Protein AF-A0A916TIX5-F1 (afdb_monomer_lite)

Foldseek 3Di:
DDDQDFWKKKWQQDDDDDVPPDATDTDTDGPPDLCVVVCVCVVVDPSQAMEIETAPDPDPVCPPVPRVVCVVPPQFSLRYFYHYAQAHPQLLVVQCVLLSVCSNQVQVSSLSSNLFRQQKKKWKFAQAQLPAPWPHADPCRNVVRVDRDPQTWIATRPPHTDIGSADALDAPDPPFAKEKEKLDDDDPVNVVRVCVSPVHDYYYYPNDPDQPCSHRVDSPMMIMMITGRSVPRDDDAFQAADPPPRRGHNQARRRRRHGDPNPPPPPDPPPPPDDDPDPDPDDDDDDDDDDDDDDDDDDDDDDDDDDDDDDDDDDDDDDDPPDDDDDDDDDDDD

Sequence (334 aa):
MNQLSAPMLGVIARGGAGPTGDAPAVTVTDPGSPTWANDLFRSRGAAGDAIVFVPDLERDPRIGQGTQLDELLPEQSPQVAVVPLPTHVTGVLAAIRDCAPRLQHRAEFIAAVRAHVASSYAGAWLKRVGKLESPSPSFGQHLGSWWPFHGGYFVTLQPTAEVRRRPEAAVPNAAAVRVLRTSSAPDRRVGERLCSAYAVQHQEVLGAPHRLAARWGLDRAVEYVVSPEPAALQLSPPDGRCPTCGDPVWAQCAFCHLTPPRLTHWMSVQVPGVAPVIPTAPVPPASPPPAQGQPPADPQPVKRAFQLPRARPAAPPADNPWLATGDRSPGDAR

Radius of gyration: 28.18 Å; chains: 1; bounding box: 91×61×98 Å

Structure (mmCIF, N/CA/C/O backbone):
data_AF-A0A916TIX5-F1
#
_entry.id   AF-A0A916TIX5-F1
#
loop_
_atom_site.group_PDB
_atom_site.id
_atom_site.type_symbol
_atom_site.label_atom_id
_atom_site.label_alt_id
_atom_site.label_comp_id
_atom_site.label_asym_id
_atom_site.label_entity_id
_atom_site.label_seq_id
_atom_site.pdbx_PDB_ins_code
_atom_site.Cartn_x
_atom_site.Cartn_y
_atom_site.Cartn_z
_atom_site.occupancy
_atom_site.B_iso_or_equiv
_atom_site.auth_seq_id
_atom_site.auth_comp_id
_atom_site.auth_asym_id
_atom_site.auth_atom_id
_atom_site.pdbx_PDB_model_num
ATOM 1 N N . MET A 1 1 ? -1.684 -25.421 -10.197 1.00 40.12 1 MET A N 1
ATOM 2 C CA . MET A 1 1 ? -1.755 -24.002 -9.786 1.00 40.12 1 MET A CA 1
ATOM 3 C C . MET A 1 1 ? -1.422 -23.951 -8.308 1.00 40.12 1 MET A C 1
ATOM 5 O O . MET A 1 1 ? -2.152 -24.556 -7.535 1.00 40.12 1 MET A O 1
ATOM 9 N N . ASN A 1 2 ? -0.307 -23.329 -7.924 1.00 43.25 2 ASN A N 1
ATOM 10 C CA . ASN A 1 2 ? -0.011 -23.102 -6.508 1.00 43.25 2 ASN A CA 1
ATOM 11 C C . ASN A 1 2 ? -0.874 -21.924 -6.051 1.00 43.25 2 ASN A C 1
ATOM 13 O O . ASN A 1 2 ? -0.821 -20.871 -6.680 1.00 43.25 2 ASN A O 1
ATOM 17 N N . GLN A 1 3 ? -1.706 -22.115 -5.026 1.00 51.06 3 GLN A N 1
ATOM 18 C CA . GLN A 1 3 ? -2.461 -21.016 -4.425 1.00 51.06 3 GLN A CA 1
ATOM 19 C C . GLN A 1 3 ? -1.463 -20.073 -3.750 1.00 51.06 3 GLN A C 1
ATOM 21 O O . GLN A 1 3 ? -0.689 -20.497 -2.892 1.00 51.06 3 GLN A O 1
ATOM 26 N N . LEU A 1 4 ? -1.428 -18.822 -4.196 1.00 49.16 4 LEU A N 1
ATOM 27 C CA . LEU A 1 4 ? -0.573 -17.784 -3.638 1.00 49.16 4 LEU A CA 1
ATOM 28 C C . LEU A 1 4 ? -1.389 -17.050 -2.574 1.00 49.16 4 LEU A C 1
ATOM 30 O O . LEU A 1 4 ? -2.305 -16.305 -2.901 1.00 49.16 4 LEU A O 1
ATOM 34 N N . SER A 1 5 ? -1.097 -17.300 -1.300 1.00 54.88 5 SER A N 1
ATOM 35 C CA . SER A 1 5 ? -1.742 -16.588 -0.194 1.00 54.88 5 SER A CA 1
ATOM 36 C C . SER A 1 5 ? -1.124 -15.194 -0.046 1.00 54.88 5 SER A C 1
ATOM 38 O O . SER A 1 5 ? 0.100 -15.053 -0.026 1.00 54.88 5 SER A O 1
ATOM 40 N N . ALA A 1 6 ? -1.956 -14.154 0.047 1.00 56.34 6 ALA A N 1
ATOM 41 C CA . ALA A 1 6 ? -1.486 -12.786 0.250 1.00 56.34 6 ALA A CA 1
ATOM 42 C C . ALA A 1 6 ? -0.858 -12.638 1.650 1.00 56.34 6 ALA A C 1
ATOM 44 O O . ALA A 1 6 ? -1.493 -13.047 2.618 1.00 56.34 6 ALA A O 1
ATOM 45 N N . PRO A 1 7 ? 0.343 -12.049 1.798 1.00 59.34 7 PRO A N 1
ATOM 46 C CA . PRO A 1 7 ? 0.967 -11.834 3.106 1.00 59.34 7 PRO A CA 1
ATOM 47 C C . PRO A 1 7 ? 0.068 -10.996 4.021 1.00 59.34 7 PRO A C 1
ATOM 49 O O . PRO A 1 7 ? -0.436 -9.964 3.588 1.00 59.34 7 PRO A O 1
ATOM 52 N N . MET A 1 8 ? -0.111 -11.405 5.281 1.00 62.25 8 MET A N 1
ATOM 53 C CA . MET A 1 8 ? -0.976 -10.713 6.239 1.00 62.25 8 MET A CA 1
ATOM 54 C C . MET A 1 8 ? -0.156 -10.073 7.363 1.00 62.25 8 MET A C 1
ATOM 56 O O . MET A 1 8 ? 0.896 -10.569 7.771 1.00 62.25 8 MET A O 1
ATOM 60 N N . LEU A 1 9 ? -0.626 -8.937 7.873 1.00 65.56 9 LEU A N 1
ATOM 61 C CA . LEU A 1 9 ? 0.061 -8.215 8.933 1.00 65.56 9 LEU A CA 1
ATOM 62 C C . LEU A 1 9 ? -0.868 -8.006 10.127 1.00 65.56 9 LEU A C 1
ATOM 64 O O . LEU A 1 9 ? -1.859 -7.286 10.041 1.00 65.56 9 LEU A O 1
ATOM 68 N N . GLY A 1 10 ? -0.534 -8.629 11.255 1.00 69.06 10 GLY A N 1
ATOM 69 C CA . GLY A 1 10 ? -1.290 -8.510 12.496 1.00 69.06 10 GLY A CA 1
ATOM 70 C C . GLY A 1 10 ? -0.682 -7.467 13.431 1.00 69.06 10 GLY A C 1
ATOM 71 O O . GLY A 1 10 ? 0.504 -7.510 13.760 1.00 69.06 10 GLY A O 1
ATOM 72 N N . VAL A 1 11 ? -1.505 -6.548 13.920 1.00 68.19 11 VAL A N 1
ATOM 73 C CA . VAL A 1 11 ? -1.167 -5.637 15.017 1.00 68.19 11 VAL A CA 1
ATOM 74 C C . VAL A 1 11 ? -2.021 -6.011 16.218 1.00 68.19 11 VAL A C 1
ATOM 76 O O . VAL A 1 11 ? -3.245 -6.015 16.140 1.00 68.19 11 VAL A O 1
ATOM 79 N N . ILE A 1 12 ? -1.385 -6.316 17.347 1.00 67.94 12 ILE A N 1
ATOM 80 C CA . ILE A 1 12 ? -2.108 -6.596 18.591 1.00 67.94 12 ILE A CA 1
ATOM 81 C C . ILE A 1 12 ? -2.037 -5.353 19.466 1.00 67.94 12 ILE A C 1
ATOM 83 O O . ILE A 1 12 ? -0.964 -4.967 19.933 1.00 67.94 12 ILE A O 1
ATOM 87 N N . ALA A 1 13 ? -3.187 -4.715 19.664 1.00 63.75 13 ALA A N 1
ATOM 88 C CA . ALA A 1 13 ? -3.299 -3.498 20.450 1.00 63.75 13 ALA A CA 1
ATOM 89 C C . ALA A 1 13 ? -3.744 -3.867 21.867 1.00 63.75 13 ALA A C 1
ATOM 91 O O . ALA A 1 13 ? -4.927 -4.081 22.114 1.00 63.75 13 ALA A O 1
ATOM 92 N N . ARG A 1 14 ? -2.812 -3.924 22.826 1.00 60.84 14 ARG A N 1
ATOM 93 C CA . ARG A 1 14 ? -3.184 -4.077 24.240 1.00 60.84 14 ARG A CA 1
ATOM 94 C C . ARG A 1 14 ? -3.932 -2.822 24.698 1.00 60.84 14 ARG A C 1
ATOM 96 O O . ARG A 1 14 ? -3.335 -1.765 24.875 1.00 60.84 14 ARG A O 1
ATOM 103 N N . GLY A 1 15 ? -5.246 -2.940 24.872 1.00 50.78 15 GLY A N 1
ATOM 104 C CA . GLY A 1 15 ? -6.027 -1.982 25.645 1.00 50.78 15 GLY A CA 1
ATOM 105 C C . GLY A 1 15 ? -5.795 -2.251 27.125 1.00 50.78 15 GLY A C 1
ATOM 106 O O . GLY A 1 15 ? -6.282 -3.242 27.652 1.00 50.78 15 GLY A O 1
ATOM 107 N N . GLY A 1 16 ? -5.015 -1.402 27.784 1.00 44.00 16 GLY A N 1
ATOM 108 C CA . GLY A 1 16 ? -4.799 -1.469 29.226 1.00 44.00 16 GLY A CA 1
ATOM 109 C C . GLY A 1 16 ? -3.333 -1.293 29.570 1.00 44.00 16 GLY A C 1
ATOM 110 O O . GLY A 1 16 ? -2.485 -2.042 29.089 1.00 44.00 16 GLY A O 1
ATOM 111 N N . ALA A 1 17 ? -3.049 -0.289 30.399 1.00 40.12 17 ALA A N 1
ATOM 112 C CA . ALA A 1 17 ? -1.740 -0.042 30.980 1.00 40.12 17 ALA A CA 1
ATOM 113 C C . ALA A 1 17 ? -1.252 -1.303 31.712 1.00 40.12 17 ALA A C 1
ATOM 115 O O . ALA A 1 17 ? -1.577 -1.541 32.872 1.00 40.12 17 ALA A O 1
ATOM 116 N N . GLY A 1 18 ? -0.492 -2.142 31.011 1.00 41.72 18 GLY A N 1
ATOM 117 C CA . GLY A 1 18 ? 0.352 -3.132 31.654 1.00 41.72 18 GLY A CA 1
ATOM 118 C C . GLY A 1 18 ? 1.450 -2.398 32.430 1.00 41.72 18 GLY A C 1
ATOM 119 O O . GLY A 1 18 ? 1.910 -1.348 31.974 1.00 41.72 18 GLY A O 1
ATOM 120 N N . PRO A 1 19 ? 1.899 -2.929 33.576 1.00 41.47 19 PRO A N 1
ATOM 121 C CA . PRO A 1 19 ? 2.837 -2.247 34.470 1.00 41.47 19 PRO A CA 1
ATOM 122 C C . PRO A 1 19 ? 4.210 -1.943 33.843 1.00 41.47 19 PRO A C 1
ATOM 124 O O . PRO A 1 19 ? 4.990 -1.213 34.443 1.00 41.47 19 PRO A O 1
ATOM 127 N N . THR A 1 20 ? 4.516 -2.477 32.654 1.00 50.78 20 THR A N 1
ATOM 128 C CA . THR A 1 20 ? 5.821 -2.327 31.992 1.00 50.78 20 THR A CA 1
ATOM 129 C C . THR A 1 20 ? 5.860 -1.317 30.842 1.00 50.78 20 THR A C 1
ATOM 131 O O . THR A 1 20 ? 6.950 -0.989 30.392 1.00 50.78 20 THR A O 1
ATOM 134 N N . GLY A 1 21 ? 4.726 -0.773 30.378 1.00 52.59 21 GLY A N 1
ATOM 135 C CA . GLY A 1 21 ? 4.727 0.268 29.333 1.00 52.59 21 GLY A CA 1
ATOM 136 C C . GLY A 1 21 ? 5.311 -0.159 27.975 1.00 52.59 21 GLY A C 1
ATOM 137 O O . GLY A 1 21 ? 5.693 0.703 27.185 1.00 52.59 21 GLY A O 1
ATOM 138 N N . ASP A 1 22 ? 5.398 -1.463 27.697 1.00 55.19 22 ASP A N 1
ATOM 139 C CA . ASP A 1 22 ? 6.004 -1.963 26.463 1.00 55.19 22 ASP A CA 1
ATOM 140 C C . ASP A 1 22 ? 5.197 -1.575 25.217 1.00 55.19 22 ASP A C 1
ATOM 142 O O . ASP A 1 22 ? 3.962 -1.619 25.195 1.00 55.19 22 ASP A O 1
ATOM 146 N N . ALA A 1 23 ? 5.929 -1.214 24.161 1.00 56.09 23 ALA A N 1
ATOM 147 C CA . ALA A 1 23 ? 5.376 -0.870 22.861 1.00 56.09 23 ALA A CA 1
ATOM 148 C C . ALA A 1 23 ? 4.509 -2.015 22.294 1.00 56.09 23 ALA A C 1
ATOM 150 O O . ALA A 1 23 ? 4.776 -3.196 22.537 1.00 56.09 23 ALA A O 1
ATOM 151 N N . PRO A 1 24 ? 3.479 -1.691 21.500 1.00 62.28 24 PRO A N 1
ATOM 152 C CA . PRO A 1 24 ? 2.643 -2.694 20.852 1.00 62.28 24 PRO A CA 1
ATOM 153 C C . PRO A 1 24 ? 3.457 -3.659 19.987 1.00 62.28 24 PRO A C 1
ATOM 155 O O . PRO A 1 24 ? 4.304 -3.253 19.190 1.00 62.28 24 PRO A O 1
ATOM 158 N N . ALA A 1 25 ? 3.156 -4.952 20.101 1.00 66.56 25 ALA A N 1
ATOM 159 C CA . ALA A 1 25 ? 3.812 -5.982 19.308 1.00 66.56 25 ALA A CA 1
ATOM 160 C C . ALA A 1 25 ? 3.181 -6.059 17.906 1.00 66.56 25 ALA A C 1
ATOM 162 O O . ALA A 1 25 ? 2.125 -6.670 17.717 1.00 66.56 25 ALA A O 1
ATOM 163 N N . VAL A 1 26 ? 3.845 -5.472 16.907 1.00 68.19 26 VAL A N 1
ATOM 164 C CA . VAL A 1 26 ? 3.529 -5.710 15.489 1.00 68.19 26 VAL A CA 1
ATOM 165 C C . VAL A 1 26 ? 4.074 -7.080 15.102 1.00 68.19 26 VAL A C 1
ATOM 167 O O . VAL A 1 26 ? 5.243 -7.380 15.336 1.00 68.19 26 VAL A O 1
ATOM 170 N N . THR A 1 27 ? 3.227 -7.936 14.539 1.00 70.88 27 THR A N 1
ATOM 171 C CA . THR A 1 27 ? 3.607 -9.289 14.123 1.00 70.88 27 THR A CA 1
ATOM 172 C C . THR A 1 27 ? 3.322 -9.454 12.635 1.00 70.88 27 THR A C 1
ATOM 174 O O . THR A 1 27 ? 2.183 -9.338 12.190 1.00 70.88 27 THR A O 1
ATOM 177 N N . VAL A 1 28 ? 4.369 -9.720 11.855 1.00 66.44 28 VAL A N 1
ATOM 178 C CA . VAL A 1 28 ? 4.235 -10.063 10.433 1.00 66.44 28 VAL A CA 1
ATOM 179 C C . VAL A 1 28 ? 4.060 -11.564 10.320 1.00 66.44 28 VAL A C 1
ATOM 181 O O . VAL A 1 28 ? 4.848 -12.314 10.898 1.00 66.44 28 VAL A O 1
ATOM 184 N N . THR A 1 29 ? 3.046 -12.014 9.589 1.00 66.50 29 THR A N 1
ATOM 185 C CA . THR A 1 29 ? 2.829 -13.443 9.373 1.00 66.50 29 THR A CA 1
ATOM 186 C C . THR A 1 29 ? 2.589 -13.700 7.896 1.00 66.50 29 THR A C 1
ATOM 188 O O . THR A 1 29 ? 1.636 -13.207 7.306 1.00 66.50 29 THR A O 1
ATOM 191 N N . ASP A 1 30 ? 3.482 -14.471 7.283 1.00 63.12 30 ASP A N 1
ATOM 192 C CA . ASP A 1 30 ? 3.266 -14.988 5.936 1.00 63.12 30 ASP A CA 1
ATOM 193 C C . ASP A 1 30 ? 2.273 -16.165 6.040 1.00 63.12 30 ASP A C 1
ATOM 195 O O . ASP A 1 30 ? 2.610 -17.180 6.657 1.00 63.12 30 ASP A O 1
ATOM 199 N N . PRO A 1 31 ? 1.043 -16.056 5.506 1.00 55.31 31 PRO A N 1
ATOM 200 C CA . PRO A 1 31 ? -0.009 -17.046 5.692 1.00 55.31 31 PRO A CA 1
ATOM 201 C C . PRO A 1 31 ? 0.148 -18.264 4.780 1.00 55.31 31 PRO A C 1
ATOM 203 O O . PRO A 1 31 ? -0.820 -18.979 4.537 1.00 55.31 31 PRO A O 1
ATOM 206 N N . GLY A 1 32 ? 1.363 -18.555 4.303 1.00 53.66 32 GLY A N 1
ATOM 207 C CA . GLY A 1 32 ? 1.677 -19.765 3.539 1.00 53.66 32 GLY A CA 1
ATOM 208 C C . GLY A 1 32 ? 1.336 -21.090 4.246 1.00 53.66 32 GLY A C 1
ATOM 209 O O . GLY A 1 32 ? 1.470 -22.146 3.633 1.00 53.66 32 GLY A O 1
ATOM 210 N N . SER A 1 33 ? 0.884 -21.053 5.506 1.00 51.69 33 SER A N 1
ATOM 211 C CA . SER A 1 33 ? 0.203 -22.158 6.188 1.00 51.69 33 SER A CA 1
ATOM 212 C C . SER A 1 33 ? -1.246 -21.773 6.503 1.00 51.69 33 SER A C 1
ATOM 214 O O . SER A 1 33 ? -1.432 -20.754 7.158 1.00 51.69 33 SER A O 1
ATOM 216 N N . PRO A 1 34 ? -2.263 -22.587 6.169 1.00 50.81 34 PRO A N 1
ATOM 217 C CA . PRO A 1 34 ? -3.672 -22.289 6.460 1.00 50.81 34 PRO A CA 1
ATOM 218 C C . PRO A 1 34 ? -3.971 -22.117 7.963 1.00 50.81 34 PRO A C 1
ATOM 220 O O . PRO A 1 34 ? -4.888 -21.406 8.353 1.00 50.81 34 PRO A O 1
ATOM 223 N N . THR A 1 35 ? -3.178 -22.699 8.864 1.00 58.94 35 THR A N 1
ATOM 224 C CA . THR A 1 35 ? -3.459 -22.629 10.311 1.00 58.94 35 THR A CA 1
ATOM 225 C C . THR A 1 35 ? -2.939 -21.371 10.997 1.00 58.94 35 THR A C 1
ATOM 227 O O . THR A 1 35 ? -3.189 -21.189 12.184 1.00 58.94 35 THR A O 1
ATOM 230 N N . TRP A 1 36 ? -2.248 -20.481 10.286 1.00 62.91 36 TRP A N 1
ATOM 231 C CA . TRP A 1 36 ? -1.498 -19.388 10.906 1.00 62.91 36 TRP A CA 1
ATOM 232 C C . TRP A 1 36 ? -2.360 -18.480 11.804 1.00 62.91 36 TRP A C 1
ATOM 234 O O . TRP A 1 36 ? -1.913 -18.092 12.881 1.00 62.91 36 TRP A O 1
ATOM 244 N N . ALA A 1 37 ? -3.595 -18.162 11.395 1.00 60.22 37 ALA A N 1
ATOM 245 C CA . ALA A 1 37 ? -4.490 -17.295 12.160 1.00 60.22 37 ALA A CA 1
ATOM 246 C C . ALA A 1 37 ? -4.908 -17.985 13.463 1.00 60.22 37 ALA A C 1
ATOM 248 O O . ALA A 1 37 ? -4.833 -17.392 14.538 1.00 60.22 37 ALA A O 1
ATOM 249 N N . ASN A 1 38 ? -5.251 -19.274 13.377 1.00 62.06 38 ASN A N 1
ATOM 250 C CA . ASN A 1 38 ? -5.508 -20.116 14.541 1.00 62.06 38 ASN A CA 1
ATOM 251 C C . ASN A 1 38 ? -4.310 -20.147 15.482 1.00 62.06 38 ASN A C 1
ATOM 253 O O . ASN A 1 38 ? -4.479 -19.969 16.683 1.00 62.06 38 ASN A O 1
ATOM 257 N N . ASP A 1 39 ? -3.109 -20.343 14.949 1.00 65.00 39 ASP A N 1
ATOM 258 C CA . ASP A 1 39 ? -1.892 -20.427 15.750 1.00 65.00 39 ASP A CA 1
ATOM 259 C C . ASP A 1 39 ? -1.575 -19.077 16.410 1.00 65.00 39 ASP A C 1
ATOM 261 O O . ASP A 1 39 ? -1.224 -19.037 17.590 1.00 65.00 39 ASP A O 1
ATOM 265 N N . LEU A 1 40 ? -1.785 -17.957 15.710 1.00 67.50 40 LEU A N 1
ATOM 266 C CA . LEU A 1 40 ? -1.618 -16.606 16.251 1.00 67.50 40 LEU A CA 1
ATOM 267 C C . LEU A 1 40 ? -2.601 -16.330 17.400 1.00 67.50 40 LEU A C 1
ATOM 269 O O . LEU A 1 40 ? -2.180 -15.901 18.476 1.00 67.50 40 LEU A O 1
ATOM 273 N N . PHE A 1 41 ? -3.895 -16.600 17.200 1.00 66.19 41 PHE A N 1
ATOM 274 C CA . PHE A 1 41 ? -4.925 -16.338 18.211 1.00 66.19 41 PHE A CA 1
ATOM 275 C C . PHE A 1 41 ? -4.877 -17.336 19.381 1.00 66.19 41 PHE A C 1
ATOM 277 O O . PHE A 1 41 ? -5.103 -16.939 20.526 1.00 66.19 41 PHE A O 1
ATOM 284 N N . ARG A 1 42 ? -4.521 -18.608 19.136 1.00 67.25 42 ARG A N 1
ATOM 285 C CA . ARG A 1 42 ? -4.354 -19.634 20.185 1.00 67.25 42 ARG A CA 1
ATOM 286 C C . ARG A 1 42 ? -3.091 -19.416 21.011 1.00 67.25 42 ARG A C 1
ATOM 288 O O . ARG A 1 42 ? -3.168 -19.453 22.235 1.00 67.25 42 ARG A O 1
ATOM 295 N N . SER A 1 43 ? -1.944 -19.166 20.371 1.00 64.19 43 SER A N 1
ATOM 296 C CA . SER A 1 43 ? -0.662 -18.980 21.077 1.00 64.19 43 SER A CA 1
ATOM 297 C C . SER A 1 43 ? -0.640 -17.732 21.954 1.00 64.19 43 SER A C 1
ATOM 299 O O . SER A 1 43 ? 0.092 -17.694 22.941 1.00 64.19 43 SER A O 1
ATOM 301 N N . ARG A 1 44 ? -1.446 -16.717 21.620 1.00 62.69 44 ARG A N 1
ATOM 302 C CA . ARG A 1 44 ? -1.496 -15.457 22.370 1.00 62.69 44 ARG A CA 1
ATOM 303 C C . ARG A 1 44 ? -2.642 -15.347 23.368 1.00 62.69 44 ARG A C 1
ATOM 305 O O . ARG A 1 44 ? -2.781 -14.277 23.945 1.00 62.69 44 ARG A O 1
ATOM 312 N N . GLY A 1 45 ? -3.381 -16.440 23.600 1.00 52.47 45 GLY A N 1
ATOM 313 C CA . GLY A 1 45 ? -4.350 -16.595 24.688 1.00 52.47 45 GLY A CA 1
ATOM 314 C C . GLY A 1 45 ? -5.338 -15.435 24.787 1.00 52.47 45 GLY A C 1
ATOM 315 O O . GLY A 1 45 ? -5.080 -14.486 25.513 1.00 52.47 45 GLY A O 1
ATOM 316 N N . ALA A 1 46 ? -6.466 -15.517 24.072 1.00 51.50 46 ALA A N 1
ATOM 317 C CA . ALA A 1 46 ? -7.483 -14.462 24.046 1.00 51.50 46 ALA A CA 1
ATOM 318 C C . ALA A 1 46 ? -6.860 -13.080 23.774 1.00 51.50 46 ALA A C 1
ATOM 320 O O . ALA A 1 46 ? -6.843 -12.202 24.637 1.00 51.50 46 ALA A O 1
ATOM 321 N N . ALA A 1 47 ? -6.325 -12.885 22.562 1.00 55.38 47 ALA A N 1
ATOM 322 C CA . ALA A 1 47 ? -6.008 -11.549 22.068 1.00 55.38 47 ALA A CA 1
ATOM 323 C C . ALA A 1 47 ? -7.327 -10.777 21.937 1.00 55.38 47 ALA A C 1
ATOM 325 O O . ALA A 1 47 ? -7.938 -10.741 20.874 1.00 55.38 47 ALA A O 1
ATOM 326 N N . GLY A 1 48 ? -7.784 -10.223 23.059 1.00 60.81 48 GLY A N 1
ATOM 327 C CA . GLY A 1 48 ? -9.088 -9.594 23.199 1.00 60.81 48 GLY A CA 1
ATOM 328 C C . GLY A 1 48 ? -9.221 -8.306 22.410 1.00 60.81 48 GLY A C 1
ATOM 329 O O . GLY A 1 48 ? -10.278 -7.715 22.497 1.00 60.81 48 GLY A O 1
ATOM 330 N N . ASP A 1 49 ? -8.179 -7.882 21.679 1.00 72.56 49 ASP A N 1
ATOM 331 C CA . ASP A 1 49 ? -8.181 -6.753 20.759 1.00 72.56 49 ASP A CA 1
ATOM 332 C C . ASP A 1 49 ? -7.053 -6.877 19.709 1.00 72.56 49 ASP A C 1
ATOM 334 O O . ASP A 1 49 ? -5.860 -6.830 20.039 1.00 72.56 49 ASP A O 1
ATOM 338 N N . ALA A 1 50 ? -7.405 -7.018 18.431 1.00 80.12 50 ALA A N 1
ATOM 339 C CA . ALA A 1 50 ? -6.454 -7.110 17.324 1.00 80.12 50 ALA A CA 1
ATOM 340 C C . ALA A 1 50 ? -6.896 -6.269 16.120 1.00 80.12 50 ALA A C 1
ATOM 342 O O . ALA A 1 50 ? -8.078 -6.086 15.843 1.00 80.12 50 ALA A O 1
ATOM 343 N N . ILE A 1 51 ? -5.923 -5.755 15.377 1.00 83.38 51 ILE A N 1
ATOM 344 C CA . ILE A 1 51 ? -6.132 -5.064 14.107 1.00 83.38 51 ILE A CA 1
ATOM 345 C C . ILE A 1 51 ? -5.311 -5.810 13.069 1.00 83.38 51 ILE A C 1
ATOM 347 O O . ILE A 1 51 ? -4.085 -5.865 13.136 1.00 83.38 51 ILE A O 1
ATOM 351 N N . VAL A 1 52 ? -5.995 -6.412 12.115 1.00 85.12 52 VAL A N 1
ATOM 352 C CA . VAL A 1 52 ? -5.400 -7.225 11.069 1.00 85.12 52 VAL A CA 1
ATOM 353 C C . VAL A 1 52 ? -5.419 -6.415 9.787 1.00 85.12 52 VAL A C 1
ATOM 355 O O . VAL A 1 52 ? -6.478 -6.136 9.234 1.00 85.12 52 VAL A O 1
ATOM 358 N N . PHE A 1 53 ? -4.245 -6.021 9.311 1.00 85.88 53 PHE A N 1
ATOM 359 C CA . PHE A 1 53 ? -4.102 -5.343 8.034 1.00 85.88 53 PHE A CA 1
ATOM 360 C C . PHE A 1 53 ? -3.837 -6.362 6.936 1.00 85.88 53 PHE A C 1
ATOM 362 O O . PHE A 1 53 ? -2.895 -7.159 7.001 1.00 85.88 53 PHE A O 1
ATOM 369 N N . VAL A 1 54 ? -4.673 -6.304 5.908 1.00 83.81 54 VAL A N 1
ATOM 370 C CA . VAL A 1 54 ? -4.586 -7.175 4.743 1.00 83.81 54 VAL A CA 1
ATOM 371 C C . VAL A 1 54 ? -4.215 -6.303 3.546 1.00 83.81 54 VAL A C 1
ATOM 373 O O . VAL A 1 54 ? -4.985 -5.418 3.182 1.00 83.81 54 VAL A O 1
ATOM 376 N N . PRO A 1 55 ? -3.040 -6.496 2.936 1.00 80.50 55 PRO A N 1
ATOM 377 C CA . PRO A 1 55 ? -2.734 -5.955 1.618 1.00 80.50 55 PRO A CA 1
ATOM 378 C C . PRO A 1 55 ? -3.829 -6.376 0.618 1.00 80.50 55 PRO A C 1
ATOM 380 O O . PRO A 1 55 ? -3.919 -7.544 0.247 1.00 80.50 55 PRO A O 1
ATOM 383 N N . ASP A 1 56 ? -4.682 -5.438 0.214 1.00 76.56 56 ASP A N 1
ATOM 384 C CA . ASP A 1 56 ? -5.728 -5.603 -0.794 1.00 76.56 56 ASP A CA 1
ATOM 385 C C . ASP A 1 56 ? -5.096 -5.454 -2.173 1.00 76.56 56 ASP A C 1
ATOM 387 O O . ASP A 1 56 ? -4.832 -4.359 -2.673 1.00 76.56 56 ASP A O 1
ATOM 391 N N . LEU A 1 57 ? -4.740 -6.597 -2.734 1.00 62.44 57 LEU A N 1
ATOM 392 C CA . LEU A 1 57 ? -3.977 -6.714 -3.960 1.00 62.44 57 LEU A CA 1
ATOM 393 C C . LEU A 1 57 ? -4.837 -7.478 -4.929 1.00 62.44 57 LEU A C 1
ATOM 395 O O . LEU A 1 57 ? -4.643 -8.672 -5.097 1.00 62.44 57 LEU A O 1
ATOM 399 N N . GLU A 1 58 ? -5.831 -6.775 -5.469 1.00 49.72 58 GLU A N 1
ATOM 400 C CA . GLU A 1 58 ? -6.824 -7.332 -6.379 1.00 49.72 58 GLU A CA 1
ATOM 401 C C . GLU A 1 58 ? -7.459 -8.598 -5.816 1.00 49.72 58 GLU A C 1
ATOM 403 O O . GLU A 1 58 ? -7.031 -9.690 -6.169 1.00 49.72 58 GLU A O 1
ATOM 408 N N . ARG A 1 59 ? -8.464 -8.435 -4.935 1.00 44.72 59 ARG A N 1
ATOM 409 C CA . ARG A 1 59 ? -9.437 -9.470 -4.532 1.00 44.72 59 ARG A CA 1
ATOM 410 C C . ARG A 1 59 ? -9.095 -10.851 -5.105 1.00 44.72 59 ARG A C 1
ATOM 412 O O . ARG A 1 59 ? -9.609 -11.212 -6.163 1.00 44.72 59 ARG A O 1
ATOM 419 N N . ASP A 1 60 ? -8.297 -11.649 -4.392 1.00 43.09 60 ASP A N 1
ATOM 420 C CA . ASP A 1 60 ? -8.619 -13.070 -4.397 1.00 43.09 60 ASP A CA 1
ATOM 421 C C . ASP A 1 60 ? -10.001 -13.097 -3.744 1.00 43.09 60 ASP A C 1
ATOM 423 O O . ASP A 1 60 ? -10.095 -12.786 -2.552 1.00 43.09 60 ASP A O 1
ATOM 427 N N . PRO A 1 61 ? -11.089 -13.335 -4.502 1.00 39.81 61 PRO A N 1
ATOM 428 C CA . PRO A 1 61 ? -12.448 -13.210 -3.986 1.00 39.81 61 PRO A CA 1
ATOM 429 C C . PRO A 1 61 ? -12.675 -14.090 -2.755 1.00 39.81 61 PRO A C 1
ATOM 431 O O . PRO A 1 61 ? -13.628 -13.866 -2.027 1.00 39.81 61 PRO A O 1
ATOM 434 N N . ARG A 1 62 ? -11.780 -15.050 -2.498 1.00 39.25 62 ARG A N 1
ATOM 435 C CA . ARG A 1 62 ? -11.782 -15.918 -1.327 1.00 39.25 62 ARG A CA 1
ATOM 436 C C . ARG A 1 62 ? -11.488 -15.181 -0.026 1.00 39.25 62 ARG A C 1
ATOM 438 O O . ARG A 1 62 ? -12.073 -15.562 0.977 1.00 39.25 62 ARG A O 1
ATOM 445 N N . ILE A 1 63 ? -10.640 -14.146 -0.015 1.00 40.50 63 ILE A N 1
ATOM 446 C CA . ILE A 1 63 ? -10.361 -13.352 1.195 1.00 40.50 63 ILE A CA 1
ATOM 447 C C . ILE A 1 63 ? -11.603 -12.495 1.491 1.00 40.50 63 ILE A C 1
ATOM 449 O O . ILE A 1 63 ? -11.762 -11.405 0.948 1.00 40.50 63 ILE A O 1
ATOM 453 N N . GLY A 1 64 ? -12.510 -13.043 2.305 1.00 37.91 64 GLY A N 1
ATOM 454 C CA . GLY A 1 64 ? -13.840 -12.496 2.613 1.00 37.91 64 GLY A CA 1
ATOM 455 C C . GLY A 1 64 ? -15.027 -13.222 1.953 1.00 37.91 64 GLY A C 1
ATOM 456 O O . GLY A 1 64 ? -16.163 -12.777 2.106 1.00 37.91 64 GLY A O 1
ATOM 457 N N . GLN A 1 65 ? -14.799 -14.312 1.206 1.00 35.47 65 GLN A N 1
ATOM 458 C CA . GLN A 1 65 ? -15.853 -15.249 0.785 1.00 35.47 65 GLN A CA 1
ATOM 459 C C . GLN A 1 65 ? -15.503 -16.654 1.275 1.00 35.47 65 GLN A C 1
ATOM 461 O O . GLN A 1 65 ? -15.054 -17.507 0.508 1.00 35.47 65 GLN A O 1
ATOM 466 N N . GLY A 1 66 ? -15.672 -16.892 2.576 1.00 36.91 66 GLY A N 1
ATOM 467 C CA . GLY A 1 66 ? -15.490 -18.223 3.158 1.00 36.91 66 GLY A CA 1
ATOM 468 C C . GLY A 1 66 ? -14.024 -18.626 3.304 1.00 36.91 66 GLY A C 1
ATOM 469 O O . GLY A 1 66 ? -13.699 -19.813 3.320 1.00 36.91 66 GLY A O 1
ATOM 470 N N . THR A 1 67 ? -13.112 -17.655 3.401 1.00 45.25 67 THR A N 1
ATOM 471 C CA . THR A 1 67 ? -11.776 -17.941 3.937 1.00 45.25 67 THR A CA 1
ATOM 472 C C . THR A 1 67 ? -11.878 -18.353 5.396 1.00 45.25 67 THR A C 1
ATOM 474 O O . THR A 1 67 ? -12.732 -17.856 6.119 1.00 45.25 67 THR A O 1
ATOM 477 N N . GLN A 1 68 ? -10.926 -19.161 5.870 1.00 50.34 68 GLN A N 1
ATOM 478 C CA . GLN A 1 68 ? -10.771 -19.483 7.293 1.00 50.34 68 GLN A CA 1
ATOM 479 C C . GLN A 1 68 ? -10.819 -18.248 8.209 1.00 50.34 68 GLN A C 1
ATOM 481 O O . GLN A 1 68 ? -11.174 -18.388 9.364 1.00 50.34 68 GLN A O 1
ATOM 486 N N . LEU A 1 69 ? -10.504 -17.033 7.741 1.00 48.88 69 LEU A N 1
ATOM 487 C CA . LEU A 1 69 ? -10.684 -15.827 8.555 1.00 48.88 69 LEU A CA 1
ATOM 488 C C . LEU A 1 69 ? -12.154 -15.568 8.936 1.00 48.88 69 LEU A C 1
ATOM 490 O O . LEU A 1 69 ? -12.393 -15.182 10.072 1.00 48.88 69 LEU A O 1
ATOM 494 N N . ASP A 1 70 ? -13.107 -15.822 8.034 1.00 50.97 70 ASP A N 1
ATOM 495 C CA . ASP A 1 70 ? -14.551 -15.666 8.273 1.00 50.97 70 ASP A CA 1
ATOM 496 C C . ASP A 1 70 ? -15.092 -16.799 9.169 1.00 50.97 70 ASP A C 1
ATOM 498 O O . ASP A 1 70 ? -16.009 -16.598 9.958 1.00 50.97 70 ASP A O 1
ATOM 502 N N . GLU A 1 71 ? -14.491 -17.996 9.088 1.00 53.16 71 GLU A N 1
ATOM 503 C CA . GLU A 1 71 ? -14.802 -19.126 9.982 1.00 53.16 71 GLU A CA 1
ATOM 504 C C . GLU A 1 71 ? -14.192 -18.961 11.389 1.00 53.16 71 GLU A C 1
ATOM 506 O O . GLU A 1 71 ? -14.707 -19.516 12.360 1.00 53.16 71 GLU A O 1
ATOM 511 N N . LEU A 1 72 ? -13.076 -18.231 11.510 1.00 52.59 72 LEU A N 1
ATOM 512 C CA . LEU A 1 72 ? -12.310 -18.070 12.754 1.00 52.59 72 LEU A CA 1
ATOM 513 C C . LEU A 1 72 ? -12.605 -16.776 13.503 1.00 52.59 72 LEU A C 1
ATOM 515 O O . LEU A 1 72 ? -12.437 -16.721 14.722 1.00 52.59 72 LEU A O 1
ATOM 519 N N . LEU A 1 73 ? -13.025 -15.740 12.788 1.00 55.16 73 LEU A N 1
ATOM 520 C CA . LEU A 1 73 ? -13.588 -14.533 13.361 1.00 55.16 73 LEU A CA 1
ATOM 521 C C . LEU A 1 73 ? -15.100 -14.691 13.231 1.00 55.16 73 LEU A C 1
ATOM 523 O O . LEU A 1 73 ? -15.632 -14.326 12.184 1.00 55.16 73 LEU A O 1
ATOM 527 N N . PRO A 1 74 ? -15.797 -15.268 14.237 1.00 48.31 74 PRO A N 1
ATOM 528 C CA . PRO A 1 74 ? -17.251 -15.314 14.201 1.00 48.31 74 PRO A CA 1
ATOM 529 C C . PRO A 1 74 ? -17.746 -13.912 13.865 1.00 48.31 74 PRO A C 1
ATOM 531 O O . PRO A 1 74 ? -17.239 -12.936 14.433 1.00 48.31 74 PRO A O 1
ATOM 534 N N . GLU A 1 75 ? -18.648 -13.840 12.884 1.00 50.06 75 GLU A N 1
ATOM 535 C CA . GLU A 1 75 ? -19.216 -12.603 12.364 1.00 50.06 75 GLU A CA 1
ATOM 536 C C . GLU A 1 75 ? -19.365 -11.581 13.501 1.00 50.06 75 GLU A C 1
ATOM 538 O O . GLU A 1 75 ? -20.079 -11.817 14.473 1.00 50.06 75 GLU A O 1
ATOM 543 N N . GLN A 1 76 ? -18.665 -10.448 13.382 1.00 52.16 76 GLN A N 1
ATOM 544 C CA . GLN A 1 76 ? -18.783 -9.299 14.287 1.00 52.16 76 GLN A CA 1
ATOM 545 C C . GLN A 1 76 ? -18.165 -9.448 15.689 1.00 52.16 76 GLN A C 1
ATOM 547 O O . GLN A 1 76 ? -18.740 -8.961 16.662 1.00 52.16 76 GLN A O 1
ATOM 552 N N . SER A 1 77 ? -16.965 -10.015 15.838 1.00 56.06 77 SER A N 1
ATOM 553 C CA . SER A 1 77 ? -16.218 -9.758 17.078 1.00 56.06 77 SER A CA 1
ATOM 554 C C . SER A 1 77 ? -15.773 -8.283 17.121 1.00 56.06 77 SER A C 1
ATOM 556 O O . SER A 1 77 ? -14.889 -7.905 16.350 1.00 56.06 77 SER A O 1
ATOM 558 N N . PRO A 1 78 ? -16.304 -7.429 18.025 1.00 62.56 78 PRO A N 1
ATOM 559 C CA . PRO A 1 78 ? -15.916 -6.012 18.119 1.00 62.56 78 PRO A CA 1
ATOM 560 C C . PRO A 1 78 ? -14.437 -5.824 18.499 1.00 62.56 78 PRO A C 1
ATOM 562 O O . PRO A 1 78 ? -13.916 -4.714 18.469 1.00 62.56 78 PRO A O 1
ATOM 565 N N . GLN A 1 79 ? -13.774 -6.919 18.860 1.00 73.69 79 GLN A N 1
ATOM 566 C CA . GLN A 1 79 ? -12.390 -6.992 19.290 1.00 73.69 79 GLN A CA 1
ATOM 567 C C . GLN A 1 79 ? -11.406 -7.094 18.120 1.00 73.69 79 GLN A C 1
ATOM 569 O O . GLN A 1 79 ? -10.233 -6.767 18.283 1.00 73.69 79 GLN A O 1
ATOM 574 N N . VAL A 1 80 ? -11.838 -7.535 16.933 1.00 76.88 80 VAL A N 1
ATOM 575 C CA . VAL A 1 80 ? -10.933 -7.723 15.790 1.00 76.88 80 VAL A CA 1
ATOM 576 C C . VAL A 1 80 ? -11.379 -6.880 14.606 1.00 76.88 80 VAL A C 1
ATOM 578 O O . VAL A 1 80 ? -12.428 -7.124 14.024 1.00 76.88 80 VAL A O 1
ATOM 581 N N . ALA A 1 81 ? -10.556 -5.908 14.216 1.00 82.06 81 ALA A N 1
ATOM 582 C CA . ALA A 1 81 ? -10.753 -5.158 12.978 1.00 82.06 81 ALA A CA 1
ATOM 583 C C . ALA A 1 81 ? -9.929 -5.780 11.850 1.00 82.06 81 ALA A C 1
ATOM 585 O O . ALA A 1 81 ? -8.705 -5.858 11.958 1.00 82.06 81 ALA A O 1
ATOM 586 N N . VAL A 1 82 ? -10.573 -6.154 10.744 1.00 83.25 82 VAL A N 1
ATOM 587 C CA . VAL A 1 82 ? -9.883 -6.539 9.504 1.00 83.25 82 VAL A CA 1
ATOM 588 C C . VAL A 1 82 ? -9.900 -5.351 8.547 1.00 83.25 82 VAL A C 1
ATOM 590 O O . VAL A 1 82 ? -10.953 -4.822 8.188 1.00 83.25 82 VAL A O 1
ATOM 593 N N . VAL A 1 83 ? -8.715 -4.893 8.153 1.00 85.38 83 VAL A N 1
ATOM 594 C CA . VAL A 1 83 ? -8.521 -3.661 7.392 1.00 85.38 83 VAL A CA 1
ATOM 595 C C . VAL A 1 83 ? -7.811 -3.974 6.073 1.00 85.38 83 VAL A C 1
ATOM 597 O O . VAL A 1 83 ? -6.581 -4.079 6.057 1.00 85.38 83 VAL A O 1
ATOM 600 N N . PRO A 1 84 ? -8.555 -4.095 4.960 1.00 85.31 84 PRO A N 1
ATOM 601 C CA . PRO A 1 84 ? -7.955 -4.164 3.635 1.00 85.31 84 PRO A CA 1
ATOM 602 C C . PRO A 1 84 ? -7.304 -2.821 3.268 1.00 85.31 84 PRO A C 1
ATOM 604 O O . PRO A 1 84 ? -7.851 -1.754 3.569 1.00 85.31 84 PRO A O 1
ATOM 607 N N . LEU A 1 85 ? -6.130 -2.863 2.636 1.00 87.38 85 LEU A N 1
ATOM 608 C CA . LEU A 1 85 ? -5.357 -1.686 2.226 1.00 87.38 85 LEU A CA 1
ATOM 609 C C . LEU A 1 85 ? -4.800 -1.866 0.808 1.00 87.38 85 LEU A C 1
ATOM 611 O O . LEU A 1 85 ? -4.074 -2.833 0.606 1.00 87.38 85 LEU A O 1
ATOM 615 N N . PRO A 1 86 ? -5.021 -0.936 -0.140 1.00 87.12 86 PRO A N 1
ATOM 616 C CA . PRO A 1 86 ? -4.638 -1.089 -1.551 1.00 87.12 86 PRO A CA 1
ATOM 617 C C . PRO A 1 86 ? -3.128 -0.889 -1.793 1.00 87.12 86 PRO A C 1
ATOM 619 O O . PRO A 1 86 ? -2.698 -0.035 -2.564 1.00 87.12 86 PRO A O 1
ATOM 622 N N . THR A 1 87 ? -2.287 -1.632 -1.078 1.00 86.31 87 THR A N 1
ATOM 623 C CA . THR A 1 87 ? -0.831 -1.477 -1.070 1.00 86.31 87 THR A CA 1
ATOM 624 C C . THR A 1 87 ? -0.136 -2.797 -0.756 1.00 86.31 87 THR A C 1
ATOM 626 O O . THR A 1 87 ? -0.773 -3.790 -0.427 1.00 86.31 87 THR A O 1
ATOM 629 N N . HIS A 1 88 ? 1.190 -2.835 -0.869 1.00 87.94 88 HIS A N 1
ATOM 630 C CA . HIS A 1 88 ? 2.004 -4.001 -0.530 1.00 87.94 88 HIS A CA 1
ATOM 631 C C . HIS A 1 88 ? 2.436 -4.029 0.940 1.00 87.94 88 HIS A C 1
ATOM 633 O O . HIS A 1 88 ? 2.258 -3.057 1.669 1.00 87.94 88 HIS A O 1
ATOM 639 N N . VAL A 1 89 ? 3.044 -5.135 1.384 1.00 86.62 89 VAL A N 1
ATOM 640 C CA . VAL A 1 89 ? 3.450 -5.331 2.790 1.00 86.62 89 VAL A CA 1
ATOM 641 C C . VAL A 1 89 ? 4.357 -4.207 3.271 1.00 86.62 89 VAL A C 1
ATOM 643 O O . VAL A 1 89 ? 4.116 -3.659 4.340 1.00 86.62 89 VAL A O 1
ATOM 646 N N . THR A 1 90 ? 5.362 -3.809 2.482 1.00 89.44 90 THR A N 1
ATOM 647 C CA . THR A 1 90 ? 6.226 -2.676 2.852 1.00 89.44 90 THR A CA 1
ATOM 648 C C . THR A 1 90 ? 5.438 -1.367 3.004 1.00 89.44 90 THR A C 1
ATOM 650 O O . THR A 1 90 ? 5.744 -0.589 3.905 1.00 89.44 90 THR A O 1
ATOM 653 N N . GLY A 1 91 ? 4.396 -1.138 2.197 1.00 90.19 91 GLY A N 1
ATOM 654 C CA . GLY A 1 91 ? 3.497 0.012 2.339 1.00 90.19 91 GLY A CA 1
ATOM 655 C C . GLY A 1 91 ? 2.671 -0.032 3.626 1.00 90.19 91 GLY A C 1
ATOM 656 O O . GLY A 1 91 ? 2.586 0.968 4.339 1.00 90.19 91 GLY A O 1
ATOM 657 N N . VAL A 1 92 ? 2.136 -1.205 3.979 1.00 90.38 92 VAL A N 1
ATOM 658 C CA . VAL A 1 92 ? 1.421 -1.402 5.250 1.00 90.38 92 VAL A CA 1
ATOM 659 C C . VAL A 1 92 ? 2.362 -1.219 6.451 1.00 90.38 92 VAL A C 1
ATOM 661 O O . VAL A 1 92 ? 2.017 -0.516 7.399 1.00 90.38 92 VAL A O 1
ATOM 664 N N . LEU A 1 93 ? 3.567 -1.800 6.407 1.00 89.62 93 LEU A N 1
ATOM 665 C CA . LEU A 1 93 ? 4.579 -1.660 7.462 1.00 89.62 93 LEU A CA 1
ATOM 666 C C . LEU A 1 93 ? 4.980 -0.198 7.678 1.00 89.62 93 LEU A C 1
ATOM 668 O O . LEU A 1 93 ? 5.083 0.240 8.824 1.00 89.62 93 LEU A O 1
ATOM 672 N N . ALA A 1 94 ? 5.172 0.558 6.591 1.00 90.88 94 ALA A N 1
ATOM 673 C CA . ALA A 1 94 ? 5.440 1.991 6.662 1.00 90.88 94 ALA A CA 1
ATOM 674 C C . ALA A 1 94 ? 4.292 2.733 7.355 1.00 90.88 94 ALA A C 1
ATOM 676 O O . ALA A 1 94 ? 4.526 3.451 8.324 1.00 90.88 94 ALA A O 1
ATOM 677 N N . ALA A 1 95 ? 3.053 2.490 6.920 1.00 92.06 95 ALA A N 1
ATOM 678 C CA . ALA A 1 95 ? 1.880 3.144 7.484 1.00 92.06 95 ALA A CA 1
ATOM 679 C C . ALA A 1 95 ? 1.703 2.843 8.982 1.00 92.06 95 ALA A C 1
ATOM 681 O O . ALA A 1 95 ? 1.435 3.754 9.762 1.00 92.06 95 ALA A O 1
ATOM 682 N N . ILE A 1 96 ? 1.898 1.591 9.410 1.00 90.94 96 ILE A N 1
ATOM 683 C CA . ILE A 1 96 ? 1.808 1.213 10.829 1.00 90.94 96 ILE A CA 1
ATOM 684 C C . ILE A 1 96 ? 2.911 1.866 11.650 1.00 90.94 96 ILE A C 1
ATOM 686 O O . ILE A 1 96 ? 2.612 2.399 12.715 1.00 90.94 96 ILE A O 1
ATOM 690 N N . ARG A 1 97 ? 4.165 1.843 11.175 1.00 90.31 97 ARG A N 1
ATOM 691 C CA . ARG A 1 97 ? 5.289 2.481 11.876 1.00 90.31 97 ARG A CA 1
ATOM 692 C C . ARG A 1 97 ? 5.024 3.972 12.077 1.00 90.31 97 ARG A C 1
ATOM 694 O O . ARG A 1 97 ? 5.192 4.472 13.185 1.00 90.31 97 ARG A O 1
ATOM 701 N N . ASP A 1 98 ? 4.570 4.647 11.029 1.00 90.94 98 ASP A N 1
ATOM 702 C CA . ASP A 1 98 ? 4.361 6.095 11.036 1.00 90.94 98 ASP A CA 1
ATOM 703 C C . ASP A 1 98 ? 3.117 6.502 11.840 1.00 90.94 98 ASP A C 1
ATOM 705 O O . ASP A 1 98 ? 3.087 7.571 12.447 1.00 90.94 98 ASP A O 1
ATOM 709 N N . CYS A 1 99 ? 2.108 5.629 11.910 1.00 91.88 99 CYS A N 1
ATOM 710 C CA . CYS A 1 99 ? 0.887 5.864 12.680 1.00 91.88 99 CYS A CA 1
ATOM 711 C C . CYS A 1 99 ? 0.939 5.290 14.105 1.00 91.88 99 CYS A C 1
ATOM 713 O O . CYS A 1 99 ? 0.000 5.511 14.868 1.00 91.88 99 CYS A O 1
ATOM 715 N N . ALA A 1 100 ? 2.005 4.582 14.493 1.00 89.50 100 ALA A N 1
ATOM 716 C CA . ALA A 1 100 ? 2.127 3.917 15.794 1.00 89.50 100 ALA A CA 1
ATOM 717 C C . ALA A 1 100 ? 1.808 4.816 17.009 1.00 89.50 100 ALA A C 1
ATOM 719 O O . ALA A 1 100 ? 1.147 4.323 17.926 1.00 89.50 100 ALA A O 1
ATOM 720 N N . PRO A 1 101 ? 2.156 6.125 17.027 1.00 89.06 101 PRO A N 1
ATOM 721 C CA . PRO A 1 101 ? 1.781 7.024 18.122 1.00 89.06 101 PRO A CA 1
ATOM 722 C C . PRO A 1 101 ? 0.274 7.235 18.317 1.00 89.06 101 PRO A C 1
ATOM 724 O O . PRO A 1 101 ? -0.105 7.878 19.288 1.00 89.06 101 PRO A O 1
ATOM 727 N N . ARG A 1 102 ? -0.582 6.768 17.397 1.00 89.44 102 ARG A N 1
ATOM 728 C CA . ARG A 1 102 ? -2.051 6.832 17.499 1.00 89.44 102 ARG A CA 1
ATOM 729 C C . ARG A 1 102 ? -2.670 5.518 17.978 1.00 89.44 102 ARG A C 1
ATOM 731 O O . ARG A 1 102 ? -3.887 5.450 18.117 1.00 89.44 102 ARG A O 1
ATOM 738 N N . LEU A 1 103 ? -1.883 4.464 18.219 1.00 86.50 103 LEU A N 1
ATOM 739 C CA . LEU A 1 103 ? -2.423 3.122 18.468 1.00 86.50 103 LEU A CA 1
ATOM 740 C C . LEU A 1 103 ? -3.328 3.040 19.709 1.00 86.50 103 LEU A C 1
ATOM 742 O O . LEU A 1 103 ? -4.259 2.234 19.735 1.00 86.50 103 LEU A O 1
ATOM 746 N N . GLN A 1 104 ? -3.110 3.898 20.709 1.00 84.00 104 GLN A N 1
ATOM 747 C CA . GLN A 1 104 ? -3.992 4.015 21.875 1.00 84.00 104 GLN A CA 1
ATOM 748 C C . GLN A 1 104 ? -5.436 4.409 21.507 1.00 84.00 104 GLN A C 1
ATOM 750 O O . GLN A 1 104 ? -6.364 4.108 22.253 1.00 84.00 104 GLN A O 1
ATOM 755 N N . HIS A 1 105 ? -5.639 5.035 20.344 1.00 88.69 105 HIS A N 1
ATOM 756 C CA . HIS A 1 105 ? -6.937 5.397 19.780 1.00 88.69 105 HIS A CA 1
ATOM 757 C C . HIS A 1 105 ? -7.181 4.573 18.516 1.00 88.69 105 HIS A C 1
ATOM 759 O O . HIS A 1 105 ? -7.014 5.045 17.397 1.00 88.69 105 HIS A O 1
ATOM 765 N N . ARG A 1 106 ? -7.562 3.304 18.677 1.00 87.62 106 ARG A N 1
ATOM 766 C CA . ARG A 1 106 ? -7.555 2.311 17.586 1.00 87.62 106 ARG A CA 1
ATOM 767 C C . ARG A 1 106 ? -8.305 2.740 16.325 1.00 87.62 106 ARG A C 1
ATOM 769 O O . ARG A 1 106 ? -7.800 2.534 15.226 1.00 87.62 106 ARG A O 1
ATOM 776 N N . ALA A 1 107 ? -9.482 3.347 16.469 1.00 89.69 107 ALA A N 1
ATOM 777 C CA . ALA A 1 107 ? -10.246 3.854 15.331 1.00 89.69 107 ALA A CA 1
ATOM 778 C C . ALA A 1 107 ? -9.494 4.972 14.582 1.00 89.69 107 ALA A C 1
ATOM 780 O O . ALA A 1 107 ? -9.428 4.954 13.353 1.00 89.69 107 ALA A O 1
ATOM 781 N N . GLU A 1 108 ? -8.859 5.891 15.316 1.00 92.06 108 GLU A N 1
ATOM 782 C CA . GLU A 1 108 ? -8.008 6.943 14.750 1.00 92.06 108 GLU A CA 1
ATOM 783 C C . GLU A 1 108 ? -6.740 6.358 14.114 1.00 92.06 108 GLU A C 1
ATOM 785 O O . GLU A 1 108 ? -6.341 6.781 13.035 1.00 92.06 108 GLU A O 1
ATOM 790 N N . PHE A 1 109 ? -6.131 5.342 14.729 1.00 91.75 109 PHE A N 1
ATOM 791 C CA . PHE A 1 109 ? -4.997 4.617 14.162 1.00 91.75 109 PHE A CA 1
ATOM 792 C C . PHE A 1 109 ? -5.347 3.948 12.829 1.00 91.75 109 PHE A C 1
ATOM 794 O O . PHE A 1 109 ? -4.616 4.107 11.856 1.00 91.75 109 PHE A O 1
ATOM 801 N N . ILE A 1 110 ? -6.481 3.247 12.746 1.00 92.12 110 ILE A N 1
ATOM 802 C CA . ILE A 1 110 ? -6.935 2.626 11.494 1.00 92.12 110 ILE A CA 1
ATOM 803 C C . ILE A 1 110 ? -7.202 3.696 10.430 1.00 92.12 110 ILE A C 1
ATOM 805 O O . ILE A 1 110 ? -6.783 3.534 9.281 1.00 92.12 110 ILE A O 1
ATOM 809 N N . ALA A 1 111 ? -7.858 4.800 10.801 1.00 92.75 111 ALA A N 1
ATOM 810 C CA . ALA A 1 111 ? -8.087 5.925 9.898 1.00 92.75 111 ALA A CA 1
ATOM 811 C C . ALA A 1 111 ? -6.763 6.546 9.418 1.00 92.75 111 ALA A C 1
ATOM 813 O O . ALA A 1 111 ? -6.603 6.799 8.224 1.00 92.75 111 ALA A O 1
ATOM 814 N N . ALA A 1 112 ? -5.787 6.710 10.317 1.00 92.94 112 ALA A N 1
ATOM 815 C CA . ALA A 1 112 ? -4.441 7.187 10.015 1.00 92.94 112 ALA A CA 1
ATOM 816 C C . ALA A 1 112 ? -3.728 6.282 9.014 1.00 92.94 112 ALA A C 1
ATOM 818 O O . ALA A 1 112 ? -3.230 6.767 8.003 1.00 92.94 112 ALA A O 1
ATOM 819 N N . VAL A 1 113 ? -3.734 4.969 9.253 1.00 93.44 113 VAL A N 1
ATOM 820 C CA . VAL A 1 113 ? -3.112 3.988 8.358 1.00 93.44 113 VAL A CA 1
ATOM 821 C C . VAL A 1 113 ? -3.767 4.029 6.976 1.00 93.44 113 VAL A C 1
ATOM 823 O O . VAL A 1 113 ? -3.060 4.071 5.970 1.00 93.44 113 VAL A O 1
ATOM 826 N N . ARG A 1 114 ? -5.104 4.090 6.903 1.00 92.56 114 ARG A N 1
ATOM 827 C CA . ARG A 1 114 ? -5.829 4.224 5.628 1.00 92.56 114 ARG A CA 1
ATOM 828 C C . ARG A 1 114 ? -5.462 5.511 4.892 1.00 92.56 114 ARG A C 1
ATOM 830 O O . ARG A 1 114 ? -5.175 5.451 3.701 1.00 92.56 114 ARG A O 1
ATOM 837 N N . ALA A 1 115 ? -5.429 6.649 5.585 1.00 91.62 115 ALA A N 1
ATOM 838 C CA . ALA A 1 115 ? -5.052 7.934 4.996 1.00 91.62 115 ALA A CA 1
ATOM 839 C C . ALA A 1 115 ? -3.585 7.954 4.537 1.00 91.62 115 ALA A C 1
ATOM 841 O O . ALA A 1 115 ? -3.272 8.472 3.463 1.00 91.62 115 ALA A O 1
ATOM 842 N N . HIS A 1 116 ? -2.685 7.350 5.315 1.00 92.12 116 HIS A N 1
ATOM 843 C CA . HIS A 1 116 ? -1.278 7.208 4.961 1.00 92.12 116 HIS A CA 1
ATOM 844 C C . HIS A 1 116 ? -1.126 6.388 3.682 1.00 92.12 116 HIS A C 1
ATOM 846 O O . HIS A 1 116 ? -0.475 6.825 2.736 1.00 92.12 116 HIS A O 1
ATOM 852 N N . VAL A 1 117 ? -1.766 5.216 3.619 1.00 91.62 117 VAL A N 1
ATOM 853 C CA . VAL A 1 117 ? -1.759 4.394 2.408 1.00 91.62 117 VAL A CA 1
ATOM 854 C C . VAL A 1 117 ? -2.365 5.168 1.244 1.00 91.62 117 VAL A C 1
ATOM 856 O O . VAL A 1 117 ? -1.707 5.287 0.222 1.00 91.62 117 VAL A O 1
ATOM 859 N N . ALA A 1 118 ? -3.542 5.781 1.399 1.00 89.38 118 ALA A N 1
ATOM 860 C CA . ALA A 1 118 ? -4.214 6.556 0.349 1.00 89.38 118 ALA A CA 1
ATOM 861 C C . ALA A 1 118 ? -3.356 7.698 -0.232 1.00 89.38 118 ALA A C 1
ATOM 863 O O . ALA A 1 118 ? -3.478 8.016 -1.412 1.00 89.38 118 ALA A O 1
ATOM 864 N N . SER A 1 119 ? -2.474 8.286 0.581 1.00 88.38 119 SER A N 1
ATOM 865 C CA . SER A 1 119 ? -1.557 9.366 0.188 1.00 88.38 119 SER A CA 1
ATOM 866 C C . SER A 1 119 ? -0.167 8.887 -0.257 1.00 88.38 119 SER A C 1
ATOM 868 O O . SER A 1 119 ? 0.703 9.714 -0.534 1.00 88.38 119 SER A O 1
ATOM 870 N N . SER A 1 120 ? 0.056 7.573 -0.344 1.00 90.31 120 SER A N 1
ATOM 871 C CA . SER A 1 120 ? 1.339 6.977 -0.724 1.00 90.31 120 SER A CA 1
ATOM 872 C C . SER A 1 120 ? 1.368 6.503 -2.181 1.00 90.31 120 SER A C 1
ATOM 874 O O . SER A 1 120 ? 0.352 6.119 -2.760 1.00 90.31 120 SER A O 1
ATOM 876 N N . TYR A 1 121 ? 2.573 6.455 -2.752 1.00 90.62 121 TYR A N 1
ATOM 877 C CA . TYR A 1 121 ? 2.887 5.630 -3.918 1.00 90.62 121 TYR A CA 1
ATOM 878 C C . TYR A 1 121 ? 3.401 4.295 -3.456 1.00 90.62 121 TYR A C 1
ATOM 880 O O . TYR A 1 121 ? 4.292 4.242 -2.614 1.00 90.62 121 TYR A O 1
ATOM 888 N N . ALA A 1 122 ? 2.904 3.234 -4.063 1.00 91.38 122 ALA A N 1
ATOM 889 C CA . ALA A 1 122 ? 3.312 1.882 -3.742 1.00 91.38 122 ALA A CA 1
ATOM 890 C C . ALA A 1 122 ? 3.620 1.136 -5.034 1.00 91.38 122 ALA A C 1
ATOM 892 O O . ALA A 1 122 ? 2.892 1.266 -6.023 1.00 91.38 122 ALA A O 1
ATOM 893 N N . GLY A 1 123 ? 4.695 0.358 -5.034 1.00 92.94 123 GLY A N 1
ATOM 894 C CA . GLY A 1 123 ? 5.162 -0.317 -6.230 1.00 92.94 123 GLY A CA 1
ATOM 895 C C . GLY A 1 123 ? 6.303 -1.291 -5.981 1.00 92.94 123 GLY A C 1
ATOM 896 O O . GLY A 1 123 ? 6.673 -1.588 -4.845 1.00 92.94 123 GLY A O 1
ATOM 897 N N . ALA A 1 124 ? 6.871 -1.795 -7.068 1.00 93.94 124 ALA A N 1
ATOM 898 C CA . ALA A 1 124 ? 8.098 -2.569 -7.031 1.00 93.94 124 ALA A CA 1
ATOM 899 C C . ALA A 1 124 ? 8.982 -2.298 -8.240 1.00 93.94 124 ALA A C 1
ATOM 901 O O . ALA A 1 124 ? 8.519 -2.050 -9.352 1.00 93.94 124 ALA A O 1
ATOM 902 N N . TRP A 1 125 ? 10.288 -2.380 -8.027 1.00 94.44 125 TRP A N 1
ATOM 903 C CA . TRP A 1 125 ? 11.247 -2.470 -9.110 1.00 94.44 125 TRP A CA 1
ATOM 904 C C . TRP A 1 125 ? 11.519 -3.937 -9.435 1.00 94.44 125 TRP A C 1
ATOM 906 O O . TRP A 1 125 ? 11.854 -4.736 -8.556 1.00 94.44 125 TRP A O 1
ATOM 916 N N . LEU A 1 126 ? 11.395 -4.279 -10.716 1.00 93.25 126 LEU A N 1
ATOM 917 C CA . LEU A 1 126 ? 11.580 -5.624 -11.241 1.00 93.25 126 LEU A CA 1
ATOM 918 C C . LEU A 1 126 ? 12.615 -5.624 -12.355 1.00 93.25 126 LEU A C 1
ATOM 920 O O . LEU A 1 126 ? 12.550 -4.839 -13.298 1.00 93.25 126 LEU A O 1
ATOM 924 N N . LYS A 1 127 ? 13.536 -6.587 -12.331 1.00 91.88 127 LYS A N 1
ATOM 925 C CA . LYS A 1 127 ? 14.465 -6.770 -13.455 1.00 91.88 127 LYS A CA 1
ATOM 926 C C . LYS A 1 127 ? 13.753 -7.263 -14.723 1.00 91.88 127 LYS A C 1
ATOM 928 O O . LYS A 1 127 ? 14.190 -6.957 -15.830 1.00 91.88 127 LYS A O 1
ATOM 933 N N . ARG A 1 128 ? 12.673 -8.036 -14.567 1.00 92.12 128 ARG A N 1
ATOM 934 C CA . ARG A 1 128 ? 11.854 -8.598 -15.652 1.00 92.12 128 ARG A CA 1
ATOM 935 C C . ARG A 1 128 ? 10.383 -8.572 -15.252 1.00 92.12 128 ARG A C 1
ATOM 937 O O . ARG A 1 128 ? 10.078 -8.737 -14.082 1.00 92.12 128 ARG A O 1
ATOM 944 N N . VAL A 1 129 ? 9.499 -8.431 -16.234 1.00 93.38 129 VAL A N 1
ATOM 945 C CA . VAL A 1 129 ? 8.039 -8.419 -16.030 1.00 93.38 129 VAL A CA 1
ATOM 946 C C . VAL A 1 129 ? 7.337 -9.598 -16.699 1.00 93.38 129 VAL A C 1
ATOM 948 O O . VAL A 1 129 ? 6.128 -9.714 -16.619 1.00 93.38 129 VAL A O 1
ATOM 951 N N . GLY A 1 130 ? 8.073 -10.519 -17.330 1.00 89.62 130 GLY A N 1
ATOM 952 C CA . GLY A 1 130 ? 7.478 -11.633 -18.076 1.00 89.62 130 GLY A CA 1
ATOM 953 C C . GLY A 1 130 ? 6.640 -12.620 -17.248 1.00 89.62 130 GLY A C 1
ATOM 954 O O . GLY A 1 130 ? 5.918 -13.416 -17.831 1.00 89.62 130 GLY A O 1
ATOM 955 N N . LYS A 1 131 ? 6.730 -12.577 -15.914 1.00 87.81 131 LYS A N 1
ATOM 956 C CA . LYS A 1 131 ? 5.922 -13.388 -14.985 1.00 87.81 131 LYS A CA 1
ATOM 957 C C . LYS A 1 131 ? 4.976 -12.547 -14.120 1.00 87.81 131 LYS A C 1
ATOM 959 O O . LYS A 1 131 ? 4.441 -13.059 -13.146 1.00 87.81 131 LYS A O 1
ATOM 964 N N . LEU A 1 132 ? 4.848 -11.255 -14.415 1.00 88.69 132 LEU A N 1
ATOM 965 C CA . LEU A 1 132 ? 3.978 -10.367 -13.660 1.00 88.69 132 LEU A CA 1
ATOM 966 C C . LEU A 1 132 ? 2.539 -10.569 -14.135 1.00 88.69 132 LEU A C 1
ATOM 968 O O . LEU A 1 132 ? 2.252 -10.357 -15.312 1.00 88.69 132 LEU A O 1
ATOM 972 N N . GLU A 1 133 ? 1.664 -10.987 -13.225 1.00 84.56 133 GLU A N 1
ATOM 973 C CA . GLU A 1 133 ? 0.242 -11.189 -13.515 1.00 84.56 133 GLU A CA 1
ATOM 974 C C . GLU A 1 133 ? -0.504 -9.851 -13.499 1.00 84.56 133 GLU A C 1
ATOM 976 O O . GLU A 1 133 ? -1.131 -9.480 -14.496 1.00 84.56 133 GLU A O 1
ATOM 981 N N . SER A 1 134 ? -0.342 -9.091 -12.410 1.00 84.75 134 SER A N 1
ATOM 982 C CA . SER A 1 134 ? -0.925 -7.763 -12.258 1.00 84.75 134 SER A CA 1
ATOM 983 C C . SER A 1 134 ? 0.044 -6.726 -11.662 1.00 84.75 134 SER A C 1
ATOM 985 O O . SER A 1 134 ? 0.783 -7.043 -10.721 1.00 84.75 134 SER A O 1
ATOM 987 N N . PRO A 1 135 ? 0.046 -5.479 -12.176 1.00 89.44 135 PRO A N 1
ATOM 988 C CA . PRO A 1 135 ? -0.587 -5.051 -13.428 1.00 89.44 135 PRO A CA 1
ATOM 989 C C . PRO A 1 135 ? 0.011 -5.791 -14.625 1.00 89.44 135 PRO A C 1
ATOM 991 O O . PRO A 1 135 ? 1.222 -6.015 -14.691 1.00 89.44 135 PRO A O 1
ATOM 994 N N . SER A 1 136 ? -0.837 -6.172 -15.582 1.00 90.31 136 SER A N 1
ATOM 995 C CA . SER A 1 136 ? -0.379 -6.948 -16.731 1.00 90.31 136 SER A CA 1
ATOM 996 C C . SER A 1 136 ? 0.546 -6.103 -17.618 1.00 90.31 136 SER A C 1
ATOM 998 O O . SER A 1 136 ? 0.158 -5.019 -18.067 1.00 90.31 136 SER A O 1
ATOM 1000 N N . PRO A 1 137 ? 1.774 -6.567 -17.904 1.00 92.69 137 PRO A N 1
ATOM 1001 C CA . PRO A 1 137 ? 2.682 -5.854 -18.790 1.00 92.69 137 PRO A CA 1
ATOM 1002 C C . PRO A 1 137 ? 2.143 -5.857 -20.223 1.00 92.69 137 PRO A C 1
ATOM 1004 O O . PRO A 1 137 ? 1.527 -6.824 -20.675 1.00 92.69 137 PRO A O 1
ATOM 1007 N N . SER A 1 138 ? 2.446 -4.809 -20.989 1.00 94.12 138 SER A N 1
ATOM 1008 C CA . SER A 1 138 ? 2.129 -4.814 -22.420 1.00 94.12 138 SER A CA 1
ATOM 1009 C C . SER A 1 138 ? 2.945 -5.878 -23.164 1.00 94.12 138 SER A C 1
ATOM 1011 O O . SER A 1 138 ? 4.041 -6.251 -22.738 1.00 94.12 138 SER A O 1
ATOM 1013 N N . PHE A 1 139 ? 2.463 -6.336 -24.323 1.00 93.56 139 PHE A N 1
ATOM 1014 C CA . PHE A 1 139 ? 3.167 -7.345 -25.129 1.00 93.56 139 PHE A CA 1
ATOM 1015 C C . PHE A 1 139 ? 4.630 -6.956 -25.423 1.00 93.56 139 PHE A C 1
ATOM 1017 O O . PHE A 1 139 ? 5.545 -7.763 -25.263 1.00 93.56 139 PHE A O 1
ATOM 1024 N N . GLY A 1 140 ? 4.883 -5.682 -25.748 1.00 92.31 140 GLY A N 1
ATOM 1025 C CA . GLY A 1 140 ? 6.240 -5.171 -25.970 1.00 92.31 140 GLY A CA 1
ATOM 1026 C C . GLY A 1 140 ? 7.113 -5.147 -24.708 1.00 92.31 140 GLY A C 1
ATOM 1027 O O . GLY A 1 140 ? 8.327 -5.340 -24.790 1.00 92.31 140 GLY A O 1
ATOM 1028 N N . GLN A 1 141 ? 6.523 -4.944 -23.527 1.00 93.69 141 GLN A N 1
ATOM 1029 C CA . GLN A 1 141 ? 7.236 -5.055 -22.249 1.00 93.69 141 GLN A CA 1
ATOM 1030 C C . GLN A 1 141 ? 7.533 -6.514 -21.899 1.00 93.69 141 GLN A C 1
ATOM 1032 O O . GLN A 1 141 ? 8.634 -6.809 -21.433 1.00 93.69 141 GLN A O 1
ATOM 1037 N N . HIS A 1 142 ? 6.598 -7.426 -22.181 1.00 91.81 142 HIS A N 1
ATOM 1038 C CA . HIS A 1 142 ? 6.794 -8.860 -22.007 1.00 91.81 142 HIS A CA 1
ATOM 1039 C C . HIS A 1 142 ? 7.969 -9.354 -22.860 1.00 91.81 142 HIS A C 1
ATOM 1041 O O . HIS A 1 142 ? 8.951 -9.853 -22.305 1.00 91.81 142 HIS A O 1
ATOM 1047 N N . LEU A 1 143 ? 7.935 -9.109 -24.175 1.00 90.94 143 LEU A N 1
ATOM 1048 C CA . LEU A 1 143 ? 9.031 -9.461 -25.084 1.00 90.94 143 LEU A CA 1
ATOM 1049 C C . LEU A 1 143 ? 10.338 -8.759 -24.702 1.00 90.94 143 LEU A C 1
ATOM 1051 O O . LEU A 1 143 ? 11.388 -9.388 -24.598 1.00 90.94 143 LEU A O 1
ATOM 1055 N N . GLY A 1 144 ? 10.277 -7.458 -24.404 1.00 88.44 144 GLY A N 1
ATOM 1056 C CA . GLY A 1 144 ? 11.446 -6.686 -23.984 1.00 88.44 144 GLY A CA 1
ATOM 1057 C C . GLY A 1 144 ? 12.073 -7.165 -22.670 1.00 88.44 144 GLY A C 1
ATOM 1058 O O . GLY A 1 144 ? 13.213 -6.810 -22.379 1.00 88.44 144 GLY A O 1
ATOM 1059 N N . SER A 1 145 ? 11.361 -7.957 -21.863 1.00 90.19 145 SER A N 1
ATOM 1060 C CA . SER A 1 145 ? 11.878 -8.526 -20.613 1.00 90.19 145 SER A CA 1
ATOM 1061 C C . SER A 1 145 ? 12.690 -9.813 -20.800 1.00 90.19 145 SER A C 1
ATOM 1063 O O . SER A 1 145 ? 13.380 -10.236 -19.867 1.00 90.19 145 SER A O 1
ATOM 1065 N N . TRP A 1 146 ? 12.638 -10.430 -21.986 1.00 89.06 146 TRP A N 1
ATOM 1066 C CA . TRP A 1 146 ? 13.429 -11.623 -22.302 1.00 89.06 146 TRP A CA 1
ATOM 1067 C C . TRP A 1 146 ? 14.904 -11.277 -22.570 1.00 89.06 146 TRP A C 1
ATOM 1069 O O . TRP A 1 146 ? 15.785 -12.098 -22.320 1.00 89.06 146 TRP A O 1
ATOM 1079 N N . TRP A 1 147 ? 15.193 -10.037 -22.978 1.00 86.56 147 TRP A N 1
ATOM 1080 C CA . TRP A 1 147 ? 16.555 -9.548 -23.197 1.00 86.56 147 TRP A CA 1
ATOM 1081 C C . TRP A 1 147 ? 17.135 -8.917 -21.922 1.00 86.56 147 TRP A C 1
ATOM 1083 O O . TRP A 1 147 ? 16.395 -8.352 -21.111 1.00 86.56 147 TRP A O 1
ATOM 1093 N N . PRO A 1 148 ? 18.462 -9.000 -21.703 1.00 66.25 148 PRO A N 1
ATOM 1094 C CA . PRO A 1 148 ? 19.127 -8.406 -20.548 1.00 66.25 148 PRO A CA 1
ATOM 1095 C C . PRO A 1 148 ? 19.108 -6.873 -20.636 1.00 66.25 148 PRO A C 1
ATOM 1097 O O . PRO A 1 148 ? 20.063 -6.231 -21.058 1.00 66.25 148 PRO A O 1
ATOM 1100 N N . PHE A 1 149 ? 18.000 -6.269 -20.217 1.00 72.25 149 PHE A N 1
ATOM 1101 C CA . PHE A 1 149 ? 17.879 -4.825 -20.093 1.00 72.25 149 PHE A CA 1
ATOM 1102 C C . PHE A 1 149 ? 18.421 -4.364 -18.735 1.00 72.25 149 PHE A C 1
ATOM 1104 O O . PHE A 1 149 ? 17.926 -4.764 -17.680 1.00 72.25 149 PHE A O 1
ATOM 1111 N N . HIS A 1 150 ? 19.428 -3.487 -18.746 1.00 70.31 150 HIS A N 1
ATOM 1112 C CA . HIS A 1 150 ? 20.089 -3.007 -17.525 1.00 70.31 150 HIS A CA 1
ATOM 1113 C C . HIS A 1 150 ? 19.230 -2.061 -16.667 1.00 70.31 150 HIS A C 1
ATOM 1115 O O . HIS A 1 150 ? 19.625 -1.731 -15.553 1.00 70.31 150 HIS A O 1
ATOM 1121 N N . GLY A 1 151 ? 18.080 -1.591 -17.165 1.00 79.75 151 GLY A N 1
ATOM 1122 C CA . GLY A 1 151 ? 17.257 -0.603 -16.463 1.00 79.75 151 GLY A CA 1
ATOM 1123 C C . GLY A 1 151 ? 16.121 -1.162 -15.601 1.00 79.75 151 GLY A C 1
ATOM 1124 O O . GLY A 1 151 ? 15.637 -0.430 -14.739 1.00 79.75 151 GLY A O 1
ATOM 1125 N N . GLY A 1 152 ? 15.716 -2.418 -15.813 1.00 90.88 152 GLY A N 1
ATOM 1126 C CA . GLY A 1 152 ? 14.523 -2.998 -15.189 1.00 90.88 152 GLY A CA 1
ATOM 1127 C C . GLY A 1 152 ? 13.218 -2.269 -15.540 1.00 90.88 152 GLY A C 1
ATOM 1128 O O . GLY A 1 152 ? 13.143 -1.510 -16.511 1.00 90.88 152 GLY A O 1
ATOM 1129 N N . TYR A 1 153 ? 12.199 -2.531 -14.733 1.00 93.81 153 TYR A N 1
ATOM 1130 C CA . TYR A 1 153 ? 10.842 -2.017 -14.832 1.00 93.81 153 TYR A CA 1
ATOM 1131 C C . TYR A 1 153 ? 10.396 -1.522 -13.457 1.00 93.81 153 TYR A C 1
ATOM 1133 O O . TYR A 1 153 ? 10.739 -2.113 -12.435 1.00 93.81 153 TYR A O 1
ATOM 1141 N N . PHE A 1 154 ? 9.636 -0.439 -13.449 1.00 93.81 154 PHE A N 1
ATOM 1142 C CA . PHE A 1 154 ? 8.966 0.116 -12.286 1.00 93.81 154 PHE A CA 1
ATOM 1143 C C . PHE A 1 154 ? 7.497 -0.246 -12.417 1.00 93.81 154 PHE A C 1
ATOM 1145 O O . PHE A 1 154 ? 6.858 0.089 -13.415 1.00 93.81 154 PHE A O 1
ATOM 1152 N N . VAL A 1 155 ? 7.005 -0.995 -11.446 1.00 93.31 155 VAL A N 1
ATOM 1153 C CA . VAL A 1 155 ? 5.612 -1.394 -11.351 1.00 93.31 155 VAL A CA 1
ATOM 1154 C C . VAL A 1 155 ? 4.972 -0.530 -10.289 1.00 93.31 155 VAL A C 1
ATOM 1156 O O . VAL A 1 155 ? 5.400 -0.563 -9.139 1.00 93.31 155 VAL A O 1
ATOM 1159 N N . THR A 1 156 ? 3.964 0.233 -10.672 1.00 91.31 156 THR A N 1
ATOM 1160 C CA . THR A 1 156 ? 3.147 1.013 -9.749 1.00 91.31 156 THR A CA 1
ATOM 1161 C C . THR A 1 156 ? 1.891 0.206 -9.456 1.00 91.31 156 THR A C 1
ATOM 1163 O O . THR A 1 156 ? 1.332 -0.415 -10.354 1.00 91.31 156 THR A O 1
ATOM 1166 N N . LEU A 1 157 ? 1.465 0.187 -8.199 1.00 87.69 157 LEU A N 1
ATOM 1167 C CA . LEU A 1 157 ? 0.179 -0.369 -7.772 1.00 87.69 157 LEU A CA 1
ATOM 1168 C C . LEU A 1 157 ? -0.768 0.732 -7.324 1.00 87.69 157 LEU A C 1
ATOM 1170 O O . LEU A 1 157 ? -1.966 0.663 -7.566 1.00 87.69 157 LEU A O 1
ATOM 1174 N N . GLN A 1 158 ? -0.204 1.753 -6.685 1.00 87.19 158 GLN A N 1
ATOM 1175 C CA . GLN A 1 158 ? -0.934 2.898 -6.183 1.00 87.19 158 GLN A CA 1
ATOM 1176 C C . GLN A 1 158 ? -0.214 4.188 -6.592 1.00 87.19 158 GLN A C 1
ATOM 1178 O O . GLN A 1 158 ? 1.019 4.239 -6.491 1.00 87.19 158 GLN A O 1
ATOM 1183 N N . PRO A 1 159 ? -0.943 5.235 -7.028 1.00 83.25 159 PRO A N 1
ATOM 1184 C CA . PRO A 1 159 ? -2.407 5.352 -7.120 1.00 83.25 159 PRO A CA 1
ATOM 1185 C C . PRO A 1 159 ? -3.034 4.609 -8.303 1.00 83.25 159 PRO A C 1
ATOM 1187 O O . PRO A 1 159 ? -4.216 4.291 -8.250 1.00 83.25 159 PRO A O 1
ATOM 1190 N N . THR A 1 160 ? -2.249 4.304 -9.334 1.00 86.31 160 THR A N 1
ATOM 1191 C CA . THR A 1 160 ? -2.724 3.617 -10.536 1.00 86.31 160 THR A CA 1
ATOM 1192 C C . THR A 1 160 ? -1.825 2.425 -10.815 1.00 86.31 160 THR A C 1
ATOM 1194 O O . THR A 1 160 ? -0.600 2.551 -10.771 1.00 86.31 160 THR A O 1
ATOM 1197 N N . ALA A 1 161 ? -2.433 1.275 -11.100 1.00 88.88 161 ALA A N 1
ATOM 1198 C CA . ALA A 1 161 ? -1.704 0.062 -11.428 1.00 88.88 161 ALA A CA 1
ATOM 1199 C C . ALA A 1 161 ? -1.127 0.153 -12.851 1.00 88.88 161 ALA A C 1
ATOM 1201 O O . ALA A 1 161 ? -1.868 0.290 -13.823 1.00 88.88 161 ALA A O 1
ATOM 1202 N N . GLU A 1 162 ? 0.197 0.099 -12.988 1.00 92.31 162 GLU A N 1
ATOM 1203 C CA . GLU A 1 162 ? 0.874 0.206 -14.282 1.00 92.31 162 GLU A CA 1
ATOM 1204 C C . GLU A 1 162 ? 2.299 -0.363 -14.266 1.00 92.31 162 GLU A C 1
ATOM 1206 O O . GLU A 1 162 ? 2.942 -0.496 -13.226 1.00 92.31 162 GLU A O 1
ATOM 1211 N N . VAL A 1 163 ? 2.826 -0.651 -15.458 1.00 93.25 163 VAL A N 1
ATOM 1212 C CA . VAL A 1 163 ? 4.214 -1.077 -15.666 1.00 93.25 163 VAL A CA 1
ATOM 1213 C C . VAL A 1 163 ? 4.919 -0.063 -16.557 1.00 93.25 163 VAL A C 1
ATOM 1215 O O . VAL A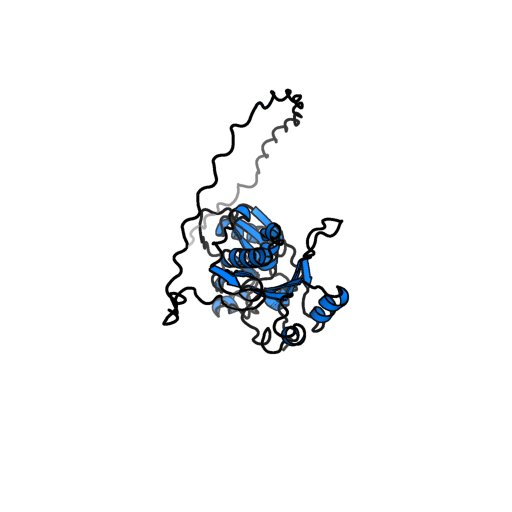 1 163 ? 4.489 0.194 -17.684 1.00 93.25 163 VAL A O 1
ATOM 1218 N N . ARG A 1 164 ? 6.050 0.482 -16.100 1.00 92.12 164 ARG A N 1
ATOM 1219 C CA . ARG A 1 164 ? 6.867 1.445 -16.854 1.00 92.12 164 ARG A CA 1
ATOM 1220 C C . ARG A 1 164 ? 8.351 1.090 -16.826 1.00 92.12 164 ARG A C 1
ATOM 1222 O O . ARG A 1 164 ? 8.832 0.352 -15.978 1.00 92.12 164 ARG A O 1
ATOM 1229 N N . ARG A 1 165 ? 9.123 1.633 -17.773 1.00 88.06 165 ARG A N 1
ATOM 1230 C CA . ARG A 1 165 ? 10.603 1.509 -17.796 1.00 88.06 165 ARG A CA 1
ATOM 1231 C C . ARG A 1 165 ? 11.316 2.614 -17.019 1.00 88.06 165 ARG A C 1
ATOM 1233 O O . ARG A 1 165 ? 12.510 2.514 -16.742 1.00 88.06 165 ARG A O 1
ATOM 1240 N N . ARG A 1 166 ? 10.596 3.687 -16.713 1.00 83.31 166 ARG A N 1
ATOM 1241 C CA . ARG A 1 166 ? 11.040 4.795 -15.875 1.00 83.31 166 ARG A CA 1
ATOM 1242 C C . ARG A 1 166 ? 9.941 5.056 -14.849 1.00 83.31 166 ARG A C 1
ATOM 1244 O O . ARG A 1 166 ? 8.775 4.935 -15.227 1.00 83.31 166 ARG A O 1
ATOM 1251 N N . PRO A 1 167 ? 10.294 5.390 -13.603 1.00 76.56 167 PRO A N 1
ATOM 1252 C CA . PRO A 1 167 ? 9.302 5.845 -12.643 1.00 76.56 167 PRO A CA 1
ATOM 1253 C C . PRO A 1 167 ? 8.644 7.117 -13.188 1.00 76.56 167 PRO A C 1
ATOM 1255 O O . PRO A 1 167 ? 9.313 7.959 -13.795 1.00 76.56 167 PRO A O 1
ATOM 1258 N N . GLU A 1 168 ? 7.332 7.236 -13.024 1.00 72.12 168 GLU A N 1
ATOM 1259 C CA . GLU A 1 168 ? 6.637 8.479 -13.331 1.00 72.12 168 GLU A CA 1
ATOM 1260 C C . GLU A 1 168 ? 6.968 9.522 -12.262 1.00 72.12 168 GLU A C 1
ATOM 1262 O O . GLU A 1 168 ? 6.939 9.220 -11.069 1.00 72.12 168 GLU A O 1
ATOM 1267 N N . ALA A 1 169 ? 7.246 10.757 -12.687 1.00 63.44 169 ALA A N 1
ATOM 1268 C CA . ALA A 1 169 ? 7.293 11.910 -11.795 1.00 63.44 169 ALA A CA 1
ATOM 1269 C C . ALA A 1 169 ? 5.859 12.298 -11.402 1.00 63.44 169 ALA A C 1
ATOM 1271 O O . ALA A 1 169 ? 5.355 13.361 -11.754 1.00 63.44 169 ALA A O 1
ATOM 1272 N N . ALA A 1 170 ? 5.156 11.390 -10.733 1.00 57.66 170 ALA A N 1
ATOM 1273 C CA . ALA A 1 170 ? 3.837 11.665 -10.209 1.00 57.66 170 ALA A CA 1
ATOM 1274 C C . ALA A 1 170 ? 4.041 12.377 -8.869 1.00 57.66 170 ALA A C 1
ATOM 1276 O O . ALA A 1 170 ? 4.524 11.809 -7.886 1.00 57.66 170 ALA A O 1
ATOM 1277 N N . VAL A 1 171 ? 3.760 13.676 -8.853 1.00 50.75 171 VAL A N 1
ATOM 1278 C CA . VAL A 1 171 ? 3.868 14.508 -7.658 1.00 50.75 171 VAL A CA 1
ATOM 1279 C C . VAL A 1 171 ? 2.448 14.862 -7.210 1.00 50.75 171 VAL A C 1
ATOM 1281 O O . VAL A 1 171 ? 1.963 15.940 -7.540 1.00 50.75 171 VAL A O 1
ATOM 1284 N N . PRO A 1 172 ? 1.742 14.009 -6.451 1.00 50.66 172 PRO A N 1
ATOM 1285 C CA . PRO A 1 172 ? 0.603 14.472 -5.698 1.00 50.66 172 PRO A CA 1
ATOM 1286 C C . PRO A 1 172 ? 1.226 15.262 -4.558 1.00 50.66 172 PRO A C 1
ATOM 1288 O O . PRO A 1 172 ? 1.924 14.735 -3.693 1.00 50.66 172 PRO A O 1
ATOM 1291 N N . ASN A 1 173 ? 1.057 16.569 -4.657 1.00 54.97 173 ASN A N 1
ATOM 1292 C CA . ASN A 1 173 ? 1.505 17.543 -3.683 1.00 54.97 173 ASN A CA 1
ATOM 1293 C C . ASN A 1 173 ? 3.042 17.652 -3.544 1.00 54.97 173 ASN A C 1
ATOM 1295 O O . ASN A 1 173 ? 3.704 16.894 -2.832 1.00 54.97 173 ASN A O 1
ATOM 1299 N N . ALA A 1 174 ? 3.621 18.633 -4.243 1.00 52.50 174 ALA A N 1
ATOM 1300 C CA . ALA A 1 174 ? 5.052 18.961 -4.208 1.00 52.50 174 ALA A CA 1
ATOM 1301 C C . ALA A 1 174 ? 5.518 19.539 -2.856 1.00 52.50 174 ALA A C 1
ATOM 1303 O O . ALA A 1 174 ? 6.714 19.692 -2.636 1.00 52.50 174 ALA A O 1
ATOM 1304 N N . ALA A 1 175 ? 4.579 19.880 -1.967 1.00 53.09 175 ALA A N 1
ATOM 1305 C CA . ALA A 1 175 ? 4.850 20.596 -0.724 1.00 53.09 175 ALA A CA 1
ATOM 1306 C C . ALA A 1 175 ? 5.208 19.693 0.473 1.00 53.09 175 ALA A C 1
ATOM 1308 O O . ALA A 1 175 ? 5.629 20.207 1.504 1.00 53.09 175 ALA A O 1
ATOM 1309 N N . ALA A 1 176 ? 5.045 18.370 0.367 1.00 66.06 176 ALA A N 1
ATOM 1310 C CA . ALA A 1 176 ? 5.332 17.449 1.466 1.00 66.06 176 ALA A CA 1
ATOM 1311 C C . ALA A 1 176 ? 6.748 16.867 1.360 1.00 66.06 176 ALA A C 1
ATOM 1313 O O . ALA A 1 176 ? 7.166 16.427 0.287 1.00 66.06 176 ALA A O 1
ATOM 1314 N N . VAL A 1 177 ? 7.461 16.817 2.489 1.00 66.75 177 VAL A N 1
ATOM 1315 C CA . VAL A 1 177 ? 8.657 15.982 2.666 1.00 66.75 177 VAL A CA 1
ATOM 1316 C C . VAL A 1 177 ? 8.292 14.532 2.344 1.00 66.75 177 VAL A C 1
ATOM 1318 O O . VAL A 1 177 ? 7.240 14.047 2.765 1.00 66.75 177 VAL A O 1
ATOM 1321 N N . ARG A 1 178 ? 9.142 13.848 1.571 1.00 83.62 178 ARG A N 1
ATOM 1322 C CA . ARG A 1 178 ? 8.885 12.489 1.072 1.00 83.62 178 ARG A CA 1
ATOM 1323 C C . ARG A 1 178 ? 9.921 11.510 1.574 1.00 83.62 178 ARG A C 1
ATOM 1325 O O . ARG A 1 178 ? 11.128 11.743 1.430 1.00 83.62 178 ARG A O 1
ATOM 1332 N N . VAL A 1 179 ? 9.428 10.388 2.082 1.00 88.94 179 VAL A N 1
ATOM 1333 C CA . VAL A 1 179 ? 10.251 9.274 2.539 1.00 88.94 179 VAL A CA 1
ATOM 1334 C C . VAL A 1 179 ? 10.086 8.109 1.570 1.00 88.94 179 VAL A C 1
ATOM 1336 O O . VAL A 1 179 ? 8.973 7.641 1.342 1.00 88.94 179 VAL A O 1
ATOM 1339 N N . LEU A 1 180 ? 11.194 7.639 0.996 1.00 91.94 180 LEU A N 1
ATOM 1340 C CA . LEU A 1 180 ? 11.247 6.397 0.229 1.00 91.94 180 LEU A CA 1
ATOM 1341 C C . LEU A 1 180 ? 11.583 5.255 1.172 1.00 91.94 180 LEU A C 1
ATOM 1343 O O . LEU A 1 180 ? 12.626 5.273 1.823 1.00 91.94 180 LEU A O 1
ATOM 1347 N N . ARG A 1 181 ? 10.743 4.228 1.193 1.00 94.00 181 ARG A N 1
ATOM 1348 C CA . ARG A 1 181 ? 10.991 3.021 1.974 1.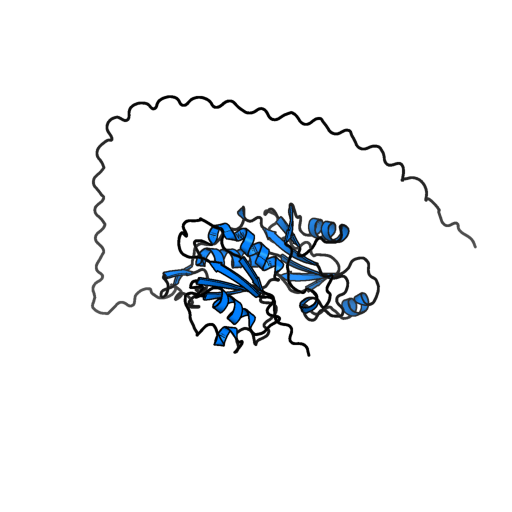00 94.00 181 ARG A CA 1
ATOM 1349 C C . ARG A 1 181 ? 10.977 1.803 1.084 1.00 94.00 181 ARG A C 1
ATOM 1351 O O . ARG A 1 181 ? 10.079 1.654 0.265 1.00 94.00 181 ARG A O 1
ATOM 1358 N N . THR A 1 182 ? 11.971 0.940 1.244 1.00 93.81 182 THR A N 1
ATOM 1359 C CA . THR A 1 182 ? 12.162 -0.241 0.389 1.00 93.81 182 THR A CA 1
ATOM 1360 C C . THR A 1 182 ? 12.169 -1.532 1.195 1.00 93.81 182 THR A C 1
ATOM 1362 O O . THR A 1 182 ? 12.580 -1.522 2.352 1.00 93.81 182 THR A O 1
ATOM 1365 N N . SER A 1 183 ? 11.735 -2.648 0.599 1.00 90.94 183 SER A N 1
ATOM 1366 C CA . SER A 1 183 ? 11.752 -3.971 1.255 1.00 90.94 183 SER A CA 1
ATOM 1367 C C . SER A 1 183 ? 13.161 -4.502 1.520 1.00 90.94 183 SER A C 1
ATOM 1369 O O . SER A 1 183 ? 13.370 -5.333 2.399 1.00 90.94 183 SER A O 1
ATOM 1371 N N . SER A 1 184 ? 14.122 -4.056 0.719 1.00 91.38 184 SER A N 1
ATOM 1372 C CA . SER A 1 184 ? 15.530 -4.443 0.748 1.00 91.38 184 SER A CA 1
ATOM 1373 C C . SER A 1 184 ? 16.356 -3.329 0.120 1.00 91.38 184 SER A C 1
ATOM 1375 O O . SER A 1 184 ? 15.833 -2.589 -0.712 1.00 91.38 184 SER A O 1
ATOM 1377 N N . ALA A 1 185 ? 17.646 -3.248 0.449 1.00 91.50 185 ALA A N 1
ATOM 1378 C CA . ALA A 1 185 ? 18.539 -2.261 -0.150 1.00 91.50 185 ALA A CA 1
ATOM 1379 C C . ALA A 1 185 ? 18.540 -2.390 -1.692 1.00 91.50 185 ALA A C 1
ATOM 1381 O O . ALA A 1 185 ? 18.954 -3.434 -2.207 1.00 91.50 185 ALA A O 1
ATOM 1382 N N . PRO A 1 186 ? 18.058 -1.377 -2.438 1.00 89.44 186 PRO A N 1
ATOM 1383 C CA . PRO A 1 186 ? 18.067 -1.424 -3.893 1.00 89.44 186 PRO A CA 1
ATOM 1384 C C . PRO A 1 186 ? 19.488 -1.239 -4.433 1.00 89.44 186 PRO A C 1
ATOM 1386 O O . PRO A 1 186 ? 20.348 -0.635 -3.789 1.00 89.44 186 PRO A O 1
ATOM 1389 N N . ASP A 1 187 ? 19.714 -1.670 -5.676 1.00 91.00 187 ASP A N 1
ATOM 1390 C CA . ASP A 1 187 ? 20.902 -1.262 -6.426 1.00 91.00 187 ASP A CA 1
ATOM 1391 C C . ASP A 1 187 ? 21.011 0.272 -6.443 1.00 91.00 187 ASP A C 1
ATOM 1393 O O . ASP A 1 187 ? 20.019 0.970 -6.677 1.00 91.00 187 ASP A O 1
ATOM 1397 N N . ARG A 1 188 ? 22.224 0.817 -6.278 1.00 91.44 188 ARG A N 1
ATOM 1398 C CA . ARG A 1 188 ? 22.461 2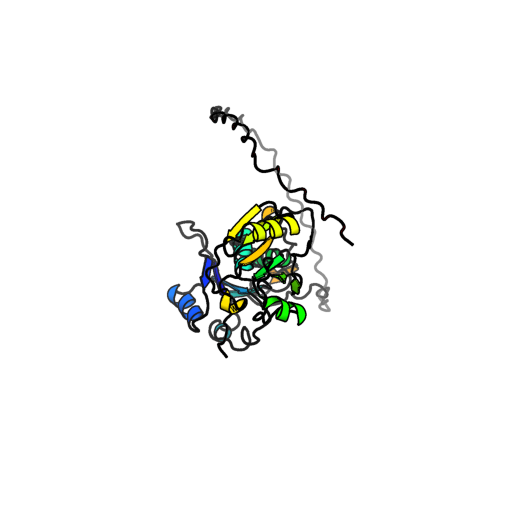.273 -6.188 1.00 91.44 188 ARG A CA 1
ATOM 1399 C C . ARG A 1 188 ? 21.759 3.074 -7.292 1.00 91.44 188 ARG A C 1
ATOM 1401 O O . ARG A 1 188 ? 21.079 4.053 -7.007 1.00 91.44 188 ARG A O 1
ATOM 1408 N N . ARG A 1 189 ? 21.863 2.623 -8.547 1.00 90.75 189 ARG A N 1
ATOM 1409 C CA . ARG A 1 189 ? 21.228 3.281 -9.707 1.00 90.75 189 ARG A CA 1
ATOM 1410 C C . ARG A 1 189 ? 19.699 3.261 -9.644 1.00 90.75 189 ARG A C 1
ATOM 1412 O O . ARG A 1 189 ? 19.053 4.154 -10.182 1.00 90.75 189 ARG A O 1
ATOM 1419 N N . VAL A 1 190 ? 19.116 2.224 -9.046 1.00 90.38 190 VAL A N 1
ATOM 1420 C CA . VAL A 1 190 ? 17.664 2.109 -8.854 1.00 90.38 190 VAL A CA 1
ATOM 1421 C C . VAL A 1 190 ? 17.222 3.076 -7.760 1.00 90.38 190 VAL A C 1
ATOM 1423 O O . VAL A 1 190 ? 16.286 3.839 -7.985 1.00 90.38 190 VAL A O 1
ATOM 1426 N N . GLY A 1 191 ? 17.945 3.116 -6.636 1.00 90.88 191 GLY A N 1
ATOM 1427 C CA . GLY A 1 191 ? 17.713 4.084 -5.561 1.00 90.88 191 GLY A CA 1
ATOM 1428 C C . GLY A 1 191 ? 17.792 5.535 -6.047 1.00 90.88 191 GLY A C 1
ATOM 1429 O O . GLY A 1 191 ? 16.863 6.306 -5.823 1.00 90.88 191 GLY A O 1
ATOM 1430 N N . GLU A 1 192 ? 18.838 5.891 -6.802 1.00 90.94 192 GLU A N 1
ATOM 1431 C CA . GLU A 1 192 ? 19.008 7.231 -7.392 1.00 90.94 192 GLU A CA 1
ATOM 1432 C C . GLU A 1 192 ? 17.840 7.609 -8.321 1.00 90.94 192 GLU A C 1
ATOM 1434 O O . GLU A 1 192 ? 17.330 8.728 -8.253 1.00 90.94 192 GLU A O 1
ATOM 1439 N N . ARG A 1 193 ? 17.360 6.669 -9.149 1.00 90.06 193 ARG A N 1
ATOM 1440 C CA . ARG A 1 193 ? 16.201 6.895 -10.029 1.00 90.06 193 ARG A CA 1
ATOM 1441 C C . ARG A 1 193 ? 14.911 7.121 -9.253 1.00 90.06 193 ARG A C 1
ATOM 1443 O O . ARG A 1 193 ? 14.172 8.035 -9.603 1.00 90.06 193 ARG A O 1
ATOM 1450 N N . LEU A 1 194 ? 14.643 6.311 -8.228 1.00 89.50 194 LEU A N 1
ATOM 1451 C CA . LEU A 1 194 ? 13.466 6.485 -7.371 1.00 89.50 194 LEU A CA 1
ATOM 1452 C C . LEU A 1 194 ? 13.514 7.843 -6.664 1.00 89.50 194 LEU A C 1
ATOM 1454 O O . LEU A 1 194 ? 12.532 8.581 -6.669 1.00 89.50 194 LEU A O 1
ATOM 1458 N N . CYS A 1 195 ? 14.673 8.214 -6.124 1.00 90.00 195 CYS A N 1
ATOM 1459 C CA . CYS A 1 195 ? 14.813 9.470 -5.395 1.00 90.00 195 CYS A CA 1
ATOM 1460 C C . CYS A 1 195 ? 14.663 10.690 -6.291 1.00 90.00 195 CYS A C 1
ATOM 1462 O O . CYS A 1 195 ? 13.965 11.632 -5.921 1.00 90.00 195 CYS A O 1
ATOM 1464 N N . SER A 1 196 ? 15.266 10.649 -7.480 1.00 87.81 196 SER A N 1
ATOM 1465 C CA . SER A 1 196 ? 15.130 11.713 -8.471 1.00 87.81 196 SER A CA 1
ATOM 1466 C C . SER A 1 196 ? 13.690 11.850 -8.964 1.00 87.81 196 SER A C 1
ATOM 1468 O O . SER A 1 196 ? 13.190 12.967 -9.051 1.00 87.81 196 SER A O 1
ATOM 1470 N N . ALA A 1 197 ? 13.008 10.740 -9.254 1.00 86.06 197 ALA A N 1
ATOM 1471 C CA . ALA A 1 197 ? 11.660 10.775 -9.813 1.00 86.06 197 ALA A CA 1
ATOM 1472 C C . ALA A 1 197 ? 10.604 11.265 -8.821 1.00 86.06 197 ALA A C 1
ATOM 1474 O O . ALA A 1 197 ? 9.683 11.980 -9.208 1.00 86.06 197 ALA A O 1
ATOM 1475 N N . TYR A 1 198 ? 10.751 10.904 -7.546 1.00 85.19 198 TYR A N 1
ATOM 1476 C CA . TYR A 1 198 ? 9.774 11.244 -6.518 1.00 85.19 198 TYR A CA 1
ATOM 1477 C C . TYR A 1 198 ? 10.194 12.417 -5.627 1.00 85.19 198 TYR A C 1
ATOM 1479 O O . TYR A 1 198 ? 9.454 12.723 -4.697 1.00 85.19 198 TYR A O 1
ATOM 1487 N N . ALA A 1 199 ? 11.322 13.084 -5.907 1.00 86.00 199 ALA A N 1
ATOM 1488 C CA . ALA A 1 199 ? 11.876 14.176 -5.094 1.00 86.00 199 ALA A CA 1
ATOM 1489 C C . ALA A 1 199 ? 12.006 13.799 -3.603 1.00 86.00 199 ALA A C 1
ATOM 1491 O O . ALA A 1 199 ? 11.573 14.517 -2.701 1.00 86.00 199 ALA A O 1
ATOM 1492 N N . VAL A 1 200 ? 12.564 12.614 -3.357 1.00 86.69 200 VAL A N 1
ATOM 1493 C CA . VAL A 1 200 ? 12.693 12.019 -2.022 1.00 86.69 200 VAL A CA 1
ATOM 1494 C C . VAL A 1 200 ? 13.764 12.746 -1.217 1.00 86.69 200 VAL A C 1
ATOM 1496 O O . VAL A 1 200 ? 14.851 13.012 -1.725 1.00 86.69 200 VAL A O 1
ATOM 1499 N N . GLN A 1 201 ? 13.479 12.998 0.059 1.00 85.88 201 GLN A N 1
ATOM 1500 C CA . GLN A 1 201 ? 14.410 13.655 0.982 1.00 85.88 201 GLN A CA 1
ATOM 1501 C C . GLN A 1 201 ? 15.048 12.665 1.960 1.00 85.88 201 GLN A C 1
ATOM 1503 O O . GLN A 1 201 ? 16.183 12.862 2.390 1.00 85.88 201 GLN A O 1
ATOM 1508 N N . HIS A 1 202 ? 14.341 11.579 2.281 1.00 89.12 202 HIS A N 1
ATOM 1509 C CA . HIS A 1 202 ? 14.817 10.546 3.192 1.00 89.12 202 HIS A CA 1
ATOM 1510 C C . HIS A 1 202 ? 14.597 9.143 2.623 1.00 89.12 202 HIS A C 1
ATOM 1512 O O . HIS A 1 202 ? 13.578 8.876 1.989 1.00 89.12 202 HIS A O 1
ATOM 1518 N N . GLN A 1 203 ? 15.550 8.240 2.858 1.00 91.94 203 GLN A N 1
ATOM 1519 C CA . GLN A 1 203 ? 15.485 6.854 2.404 1.00 91.94 203 GLN A CA 1
ATOM 1520 C C . GLN A 1 203 ? 15.645 5.901 3.579 1.00 91.94 203 GLN A C 1
ATOM 1522 O O . GLN A 1 203 ? 16.568 6.046 4.378 1.00 91.94 203 GLN A O 1
ATOM 1527 N N . GLU A 1 204 ? 14.800 4.879 3.619 1.00 93.44 204 GLU A N 1
ATOM 1528 C CA . GLU A 1 204 ? 14.866 3.814 4.609 1.00 93.44 204 GLU A CA 1
ATOM 1529 C C . GLU A 1 204 ? 14.699 2.440 3.950 1.00 93.44 204 GLU A C 1
ATOM 1531 O O . GLU A 1 204 ? 14.061 2.276 2.904 1.00 93.44 204 GLU A O 1
ATOM 1536 N N . VAL A 1 205 ? 15.244 1.416 4.600 1.00 92.12 205 VAL A N 1
ATOM 1537 C CA . VAL A 1 205 ? 14.964 0.019 4.265 1.00 92.12 205 VAL A CA 1
ATOM 1538 C C . VAL A 1 205 ? 14.081 -0.543 5.371 1.00 92.12 205 VAL A C 1
ATOM 1540 O O . VAL A 1 205 ? 14.524 -0.723 6.504 1.00 92.12 205 VAL A O 1
ATOM 1543 N N . LEU A 1 206 ? 12.823 -0.810 5.039 1.00 86.38 206 LEU A N 1
ATOM 1544 C CA . LEU A 1 206 ? 11.902 -1.556 5.882 1.00 86.38 206 LEU A CA 1
ATOM 1545 C C . LEU A 1 206 ? 11.986 -3.014 5.450 1.00 86.38 206 LEU A C 1
ATOM 1547 O O . LEU A 1 206 ? 11.250 -3.437 4.559 1.00 86.38 206 LEU A O 1
ATOM 1551 N N . GLY A 1 207 ? 12.919 -3.756 6.051 1.00 75.44 207 GLY A N 1
ATOM 1552 C CA . GLY A 1 207 ? 13.071 -5.188 5.804 1.00 75.44 207 GLY A CA 1
ATOM 1553 C C . GLY A 1 207 ? 11.713 -5.883 5.880 1.00 75.44 207 GLY A C 1
ATOM 1554 O O . GLY A 1 207 ? 11.099 -5.918 6.945 1.00 75.44 207 GLY A O 1
ATOM 1555 N N . ALA A 1 208 ? 11.224 -6.381 4.747 1.00 66.06 208 ALA A N 1
ATOM 1556 C CA . ALA A 1 208 ? 9.920 -7.020 4.672 1.00 66.06 208 ALA A CA 1
ATOM 1557 C C . ALA A 1 208 ? 10.130 -8.541 4.633 1.00 66.06 208 ALA A C 1
ATOM 1559 O O . ALA A 1 208 ? 10.764 -9.037 3.702 1.00 66.06 208 ALA A O 1
ATOM 1560 N N . PRO A 1 209 ? 9.669 -9.294 5.645 1.00 67.12 209 PRO A N 1
ATOM 1561 C CA . PRO A 1 209 ? 10.012 -10.708 5.787 1.00 67.12 209 PRO A CA 1
ATOM 1562 C C . PRO A 1 209 ? 9.226 -11.642 4.843 1.00 67.12 209 PRO A C 1
ATOM 1564 O O . PRO A 1 209 ? 9.283 -12.857 5.019 1.00 67.12 209 PRO A O 1
ATOM 1567 N N . HIS A 1 210 ? 8.477 -11.116 3.865 1.00 72.31 210 HIS A N 1
ATOM 1568 C CA . HIS A 1 210 ? 7.627 -11.909 2.970 1.00 72.31 210 HIS A CA 1
ATOM 1569 C C . HIS A 1 210 ? 8.339 -12.334 1.682 1.00 72.31 210 HIS A C 1
ATOM 1571 O O . HIS A 1 210 ? 9.266 -11.684 1.191 1.00 72.31 210 HIS A O 1
ATOM 1577 N N . ARG A 1 211 ? 7.870 -13.436 1.087 1.00 74.06 211 ARG A N 1
ATOM 1578 C CA . ARG A 1 211 ? 8.406 -13.939 -0.184 1.00 74.06 211 ARG A CA 1
ATOM 1579 C C . ARG A 1 211 ? 7.947 -13.078 -1.358 1.00 74.06 211 ARG A C 1
ATOM 1581 O O . ARG A 1 211 ? 6.810 -13.173 -1.813 1.00 74.06 211 ARG A O 1
ATOM 1588 N N . LEU A 1 212 ? 8.868 -12.300 -1.919 1.00 81.44 212 LEU A N 1
ATOM 1589 C CA . LEU A 1 212 ? 8.595 -11.438 -3.071 1.00 81.44 212 LEU A CA 1
ATOM 1590 C C . LEU A 1 212 ? 8.243 -12.215 -4.347 1.00 81.44 212 LEU A C 1
ATOM 1592 O O . LEU A 1 212 ? 7.437 -11.732 -5.141 1.00 81.44 212 LEU A O 1
ATOM 1596 N N . ALA A 1 213 ? 8.776 -13.429 -4.533 1.00 81.38 213 ALA A N 1
ATOM 1597 C CA . ALA A 1 213 ? 8.481 -14.237 -5.716 1.00 81.38 213 ALA A CA 1
ATOM 1598 C C . ALA A 1 213 ? 7.011 -14.630 -5.843 1.00 81.38 213 ALA A C 1
ATOM 1600 O O . ALA A 1 213 ? 6.514 -14.699 -6.964 1.00 81.38 213 ALA A O 1
ATOM 1601 N N . ALA A 1 214 ? 6.322 -14.848 -4.719 1.00 74.56 214 ALA A N 1
ATOM 1602 C CA . ALA A 1 214 ? 4.902 -15.180 -4.715 1.00 74.56 214 ALA A CA 1
ATOM 1603 C C . ALA A 1 214 ? 4.066 -14.087 -5.393 1.00 74.56 214 ALA A C 1
ATOM 1605 O O . ALA A 1 214 ? 3.070 -14.373 -6.036 1.00 74.56 214 ALA A O 1
ATOM 1606 N N . ARG A 1 215 ? 4.506 -12.836 -5.286 1.00 77.81 215 ARG A N 1
ATOM 1607 C CA . ARG A 1 215 ? 3.787 -11.677 -5.802 1.00 77.81 215 ARG A CA 1
ATOM 1608 C C . ARG A 1 215 ? 4.314 -11.186 -7.140 1.00 77.81 215 ARG A C 1
ATOM 1610 O O . ARG A 1 215 ? 3.561 -10.875 -8.051 1.00 77.81 215 ARG A O 1
ATOM 1617 N N . TRP A 1 216 ? 5.628 -11.051 -7.229 1.00 84.81 216 TRP A N 1
ATOM 1618 C CA . TRP A 1 216 ? 6.292 -10.380 -8.341 1.00 84.81 216 TRP A CA 1
ATOM 1619 C C . TRP A 1 216 ? 6.865 -11.363 -9.366 1.00 84.81 216 TRP A C 1
ATOM 1621 O O . TRP A 1 216 ? 7.541 -10.959 -10.314 1.00 84.81 216 TRP A O 1
ATOM 1631 N N . GLY A 1 217 ? 6.676 -12.668 -9.141 1.00 82.88 217 GLY A N 1
ATOM 1632 C CA . GLY A 1 217 ? 7.255 -13.744 -9.943 1.00 82.88 217 GLY A CA 1
ATOM 1633 C C . GLY A 1 217 ? 8.782 -13.859 -9.833 1.00 82.88 217 GLY A C 1
ATOM 1634 O O . GLY A 1 217 ? 9.387 -14.643 -10.570 1.00 82.88 217 GLY A O 1
ATOM 1635 N N . LEU A 1 218 ? 9.415 -13.064 -8.957 1.00 83.81 218 LEU A N 1
ATOM 1636 C CA . LEU A 1 218 ? 10.865 -12.931 -8.793 1.00 83.81 218 LEU A CA 1
ATOM 1637 C C . LEU A 1 218 ? 11.257 -12.701 -7.324 1.00 83.81 218 LEU A C 1
ATOM 1639 O O . LEU A 1 218 ? 10.739 -11.794 -6.681 1.00 83.81 218 LEU A O 1
ATOM 1643 N N . ASP A 1 219 ? 12.259 -13.434 -6.831 1.00 84.31 219 ASP A N 1
ATOM 1644 C CA . ASP A 1 219 ? 12.800 -13.236 -5.472 1.00 84.31 219 ASP A CA 1
ATOM 1645 C C . ASP A 1 219 ? 13.587 -11.929 -5.321 1.00 84.31 219 ASP A C 1
ATOM 1647 O O . ASP A 1 219 ? 13.706 -11.386 -4.231 1.00 84.31 219 ASP A O 1
ATOM 1651 N N . ARG A 1 220 ? 14.141 -11.418 -6.427 1.00 86.69 220 ARG A N 1
ATOM 1652 C CA . ARG A 1 220 ? 14.976 -10.204 -6.456 1.00 86.69 220 ARG A CA 1
ATOM 1653 C C . ARG A 1 220 ? 14.190 -8.933 -6.787 1.00 86.69 220 ARG A C 1
ATOM 1655 O O . ARG A 1 220 ? 14.770 -7.981 -7.307 1.00 86.69 220 ARG A O 1
ATOM 1662 N N . ALA A 1 221 ? 12.876 -8.945 -6.592 1.00 90.44 221 ALA A N 1
ATOM 1663 C CA . ALA A 1 221 ? 12.096 -7.717 -6.653 1.00 90.44 221 ALA A CA 1
ATOM 1664 C C . ALA A 1 221 ? 12.505 -6.782 -5.504 1.00 90.44 221 ALA A C 1
ATOM 1666 O O . ALA A 1 221 ? 13.035 -7.233 -4.491 1.00 90.44 221 ALA A O 1
ATOM 1667 N N . VAL A 1 222 ? 12.252 -5.486 -5.651 1.00 92.56 222 VAL A N 1
ATOM 1668 C CA . VAL A 1 222 ? 12.360 -4.535 -4.538 1.00 92.56 222 VAL A CA 1
ATOM 1669 C C . VAL A 1 222 ? 11.045 -3.790 -4.445 1.00 92.56 222 VAL A C 1
ATOM 1671 O O . VAL A 1 222 ? 10.747 -2.981 -5.320 1.00 92.56 222 VAL A O 1
ATOM 1674 N N . GLU A 1 223 ? 10.255 -4.065 -3.410 1.00 93.50 223 GLU A N 1
ATOM 1675 C CA . GLU A 1 223 ? 9.075 -3.254 -3.122 1.00 93.50 223 GLU A CA 1
ATOM 1676 C C . GLU A 1 223 ? 9.513 -1.881 -2.632 1.00 93.50 223 GLU A C 1
ATOM 1678 O O . GLU A 1 223 ? 10.487 -1.761 -1.883 1.00 93.50 223 GLU A O 1
ATOM 1683 N N . TYR A 1 224 ? 8.783 -0.850 -3.038 1.00 93.81 224 TYR A N 1
ATOM 1684 C CA . TYR A 1 224 ? 9.014 0.506 -2.583 1.00 93.81 224 TYR A CA 1
ATOM 1685 C C . TYR A 1 224 ? 7.700 1.219 -2.297 1.00 93.81 224 TYR A C 1
ATOM 1687 O O . TYR A 1 224 ? 6.745 1.130 -3.063 1.00 93.81 224 TYR A O 1
ATOM 1695 N N . VAL A 1 225 ? 7.690 1.986 -1.214 1.00 93.56 225 VAL A N 1
ATOM 1696 C CA . VAL A 1 225 ? 6.636 2.942 -0.901 1.00 93.56 225 VAL A CA 1
ATOM 1697 C C . VAL A 1 225 ? 7.251 4.331 -0.798 1.00 93.56 225 VAL A C 1
ATOM 1699 O O . VAL A 1 225 ? 8.307 4.507 -0.190 1.00 93.56 225 VAL A O 1
ATOM 1702 N N . VAL A 1 226 ? 6.608 5.316 -1.413 1.00 92.19 226 VAL A N 1
ATOM 1703 C CA . VAL A 1 226 ? 6.905 6.730 -1.193 1.00 92.19 226 VAL A CA 1
ATOM 1704 C C . VAL A 1 226 ? 5.710 7.333 -0.490 1.00 92.19 226 VAL A C 1
ATOM 1706 O O . VAL A 1 226 ? 4.614 7.344 -1.045 1.00 92.19 226 VAL A O 1
ATOM 1709 N N . SER A 1 227 ? 5.918 7.827 0.719 1.00 90.31 227 SER A N 1
ATOM 1710 C CA . SER A 1 227 ? 4.859 8.399 1.544 1.00 90.31 227 SER A CA 1
ATOM 1711 C C . SER A 1 227 ? 5.214 9.821 1.979 1.00 90.31 227 SER A C 1
ATOM 1713 O O . SER A 1 227 ? 6.399 10.192 1.966 1.00 90.31 227 SER A O 1
ATOM 1715 N N . PRO A 1 228 ? 4.212 10.640 2.351 1.00 85.12 228 PRO A N 1
ATOM 1716 C CA . PRO A 1 228 ? 4.480 11.889 3.047 1.00 85.12 228 PRO A CA 1
ATOM 1717 C C . PRO A 1 228 ? 5.210 11.619 4.368 1.00 85.12 228 PRO A C 1
ATOM 1719 O O . PRO A 1 228 ? 5.143 10.523 4.931 1.00 85.12 228 PRO A O 1
ATOM 1722 N N . GLU A 1 229 ? 5.901 12.634 4.875 1.00 85.00 229 GLU A N 1
ATOM 1723 C CA . GLU A 1 229 ? 6.451 12.600 6.225 1.00 85.00 229 GLU A CA 1
ATOM 1724 C C . GLU A 1 229 ? 5.331 12.391 7.261 1.00 85.00 229 GLU A C 1
ATOM 1726 O O . GLU A 1 229 ? 4.259 12.991 7.125 1.00 85.00 229 GLU A O 1
ATOM 1731 N N . PRO A 1 230 ? 5.557 11.597 8.326 1.00 81.62 230 PRO A N 1
ATOM 1732 C CA . PRO A 1 230 ? 4.519 11.283 9.311 1.00 81.62 230 PRO A CA 1
ATOM 1733 C C . PRO A 1 230 ? 3.872 12.523 9.935 1.00 81.62 230 PRO A C 1
ATOM 1735 O O . PRO A 1 230 ? 2.665 12.549 10.166 1.00 81.62 230 PRO A O 1
ATOM 1738 N N . ALA A 1 231 ? 4.661 13.579 10.158 1.00 82.44 231 ALA A N 1
ATOM 1739 C CA . ALA A 1 231 ? 4.186 14.844 10.716 1.00 82.44 231 ALA A CA 1
ATOM 1740 C C . ALA A 1 231 ? 3.216 15.598 9.786 1.00 82.44 231 ALA A C 1
ATOM 1742 O O . ALA A 1 231 ? 2.398 16.386 10.259 1.00 82.44 231 ALA A O 1
ATOM 1743 N N . ALA A 1 232 ? 3.276 15.347 8.475 1.00 81.06 232 ALA A N 1
ATOM 1744 C CA . ALA A 1 232 ? 2.381 15.945 7.488 1.00 81.06 232 ALA A CA 1
ATOM 1745 C C . ALA A 1 232 ? 1.043 15.191 7.354 1.00 81.06 232 ALA A C 1
ATOM 1747 O O . ALA A 1 232 ? 0.132 15.677 6.681 1.00 81.06 232 ALA A O 1
ATOM 1748 N N . LEU A 1 233 ? 0.896 14.017 7.985 1.00 83.06 233 LEU A N 1
ATOM 1749 C CA . LEU A 1 233 ? -0.318 13.209 7.903 1.00 83.06 233 LEU A CA 1
ATOM 1750 C C . LEU A 1 233 ? -1.438 13.785 8.784 1.00 83.06 233 LEU A C 1
ATOM 1752 O O . LEU A 1 233 ? -1.587 13.450 9.968 1.00 83.06 233 LEU A O 1
ATOM 1756 N N . GLN A 1 234 ? -2.273 14.618 8.171 1.00 84.62 234 GLN A N 1
ATOM 1757 C CA . GLN A 1 234 ? -3.481 15.156 8.786 1.00 84.62 234 GLN A CA 1
ATOM 1758 C C . GLN A 1 234 ? -4.681 14.250 8.507 1.00 84.62 234 GLN A C 1
ATOM 1760 O O . GLN A 1 234 ? -4.931 13.861 7.367 1.00 84.62 234 GLN A O 1
ATOM 1765 N N . LEU A 1 235 ? -5.432 13.929 9.559 1.00 89.69 235 LEU A N 1
ATOM 1766 C CA . LEU A 1 235 ? -6.735 13.289 9.427 1.00 89.69 235 LEU A CA 1
ATOM 1767 C C . LEU A 1 235 ? -7.822 14.355 9.394 1.00 89.69 235 LEU A C 1
ATOM 1769 O O . LEU A 1 235 ? -7.784 15.313 10.165 1.00 89.69 235 LEU A O 1
ATOM 1773 N N . SER A 1 236 ? -8.817 14.161 8.533 1.00 90.31 236 SER A N 1
ATOM 1774 C CA . SER A 1 236 ? -10.069 14.911 8.623 1.00 90.31 236 SER A CA 1
ATOM 1775 C C . SER A 1 236 ? -10.751 14.645 9.974 1.00 90.31 236 SER A C 1
ATOM 1777 O O . SER A 1 236 ? -10.468 13.627 10.608 1.00 90.31 236 SER A O 1
ATOM 1779 N N . PRO A 1 237 ? -11.662 15.510 10.442 1.00 92.81 237 PRO A N 1
ATOM 1780 C CA . PRO A 1 237 ? -12.538 15.167 11.559 1.00 92.81 237 PRO A CA 1
ATOM 1781 C C . PRO A 1 237 ? -13.373 13.911 11.242 1.00 92.81 237 PRO A C 1
ATOM 1783 O O . PRO A 1 237 ? -13.676 13.679 10.070 1.00 92.81 237 PRO A O 1
ATOM 1786 N N . PRO A 1 238 ? -13.752 13.101 12.246 1.00 93.75 238 PRO A N 1
ATOM 1787 C CA . PRO A 1 238 ? -14.646 11.969 12.027 1.00 93.75 238 PRO A CA 1
ATOM 1788 C C . PRO A 1 238 ? -16.046 12.443 11.607 1.00 93.75 238 PRO A C 1
ATOM 1790 O O . PRO A 1 238 ? -16.547 13.449 12.108 1.00 93.75 238 PRO A O 1
ATOM 1793 N N . ASP A 1 239 ? -16.709 11.661 10.755 1.00 91.06 239 ASP A N 1
ATOM 1794 C CA . ASP A 1 239 ? -18.092 11.864 10.297 1.00 91.06 239 ASP A CA 1
ATOM 1795 C C . ASP A 1 239 ? -19.121 11.696 11.429 1.00 91.06 239 ASP A C 1
ATOM 1797 O O . ASP A 1 239 ? -20.273 12.114 11.318 1.00 91.06 239 ASP A O 1
ATOM 1801 N N . GLY A 1 240 ? -18.724 11.034 12.518 1.00 91.44 240 GLY A N 1
ATOM 1802 C CA . GLY A 1 240 ? -19.565 10.776 13.676 1.00 91.44 240 GLY A CA 1
ATOM 1803 C C . GLY A 1 240 ? -19.001 9.674 14.565 1.00 91.44 240 GLY A C 1
ATOM 1804 O O . GLY A 1 240 ? -17.799 9.401 14.565 1.00 91.44 240 GLY A O 1
ATOM 1805 N N . ARG A 1 241 ? -19.889 9.029 15.325 1.00 91.88 241 ARG A N 1
ATOM 1806 C CA . ARG A 1 241 ? -19.573 7.872 16.168 1.00 91.88 241 ARG A CA 1
ATOM 1807 C C . ARG A 1 241 ? -20.417 6.670 15.768 1.00 91.88 241 ARG A C 1
ATOM 1809 O O . ARG A 1 241 ? -21.570 6.819 15.370 1.00 91.88 241 ARG A O 1
ATOM 1816 N N . CYS A 1 242 ? -19.842 5.480 15.886 1.00 88.31 242 CYS A N 1
ATOM 1817 C CA . CYS A 1 242 ? -20.557 4.230 15.691 1.00 88.31 242 CYS A CA 1
ATOM 1818 C C . CYS A 1 242 ? -21.641 4.090 16.775 1.00 88.31 242 CYS A C 1
ATOM 1820 O O . CYS A 1 242 ? -21.307 4.187 17.956 1.00 88.31 242 CYS A O 1
ATOM 1822 N N . PRO A 1 243 ? -22.913 3.831 16.423 1.00 86.00 243 PRO A N 1
ATOM 1823 C CA . PRO A 1 243 ? -23.978 3.684 17.416 1.00 86.00 243 PRO A CA 1
ATOM 1824 C C . PRO A 1 243 ? -23.834 2.413 18.269 1.00 86.00 243 PRO A C 1
ATOM 1826 O O . PRO A 1 243 ? -24.431 2.331 19.335 1.00 86.00 243 PRO A O 1
ATOM 1829 N N . THR A 1 244 ? -23.050 1.432 17.811 1.00 86.12 244 THR A N 1
ATOM 1830 C CA . THR A 1 244 ? -22.866 0.146 18.498 1.00 86.12 244 THR A CA 1
ATOM 1831 C C . THR A 1 244 ? -21.680 0.166 19.455 1.00 86.12 244 THR A C 1
ATOM 1833 O O . THR A 1 244 ? -21.839 -0.188 20.618 1.00 86.12 244 THR A O 1
ATOM 1836 N N . CYS A 1 245 ? -20.496 0.586 18.995 1.00 84.31 245 CYS A N 1
ATOM 1837 C CA . CYS A 1 245 ? -19.283 0.583 19.824 1.00 84.31 245 CYS A CA 1
ATOM 1838 C C . CYS A 1 245 ? -18.854 1.970 20.331 1.00 84.31 245 CYS A C 1
ATOM 1840 O O . CYS A 1 245 ? -17.952 2.062 21.155 1.00 84.31 245 CYS A O 1
ATOM 1842 N N . GLY A 1 246 ? -19.462 3.059 19.849 1.00 88.75 246 GLY A N 1
ATOM 1843 C CA . GLY A 1 246 ? -19.123 4.430 20.252 1.00 88.75 246 GLY A CA 1
ATOM 1844 C C . GLY A 1 246 ? -17.846 5.012 19.625 1.00 88.75 246 GLY A C 1
ATOM 1845 O O . GLY A 1 246 ? -17.574 6.205 19.816 1.00 88.75 246 GLY A O 1
ATOM 1846 N N . ASP A 1 247 ? -17.084 4.221 18.862 1.00 89.94 247 ASP A N 1
ATOM 1847 C CA . ASP A 1 247 ? -15.844 4.667 18.215 1.00 89.94 247 ASP A CA 1
ATOM 1848 C C . ASP A 1 247 ? -16.082 5.742 17.147 1.00 89.94 247 ASP A C 1
ATOM 1850 O O . ASP A 1 247 ? -17.112 5.713 16.467 1.00 89.94 247 ASP A O 1
ATOM 1854 N N . PRO A 1 248 ? -15.131 6.673 16.946 1.00 92.19 248 PRO A N 1
ATOM 1855 C CA . PRO A 1 248 ? -15.193 7.635 15.853 1.00 92.19 248 PRO A CA 1
ATOM 1856 C C . PRO A 1 248 ? -15.110 6.950 14.477 1.00 92.19 248 PRO A C 1
ATOM 1858 O O . PRO A 1 248 ? -14.438 5.930 14.311 1.00 92.19 248 PRO A O 1
ATOM 1861 N N . VAL A 1 249 ? -15.800 7.512 13.479 1.00 91.12 249 VAL A N 1
ATOM 1862 C CA . VAL A 1 249 ? -15.944 6.919 12.137 1.00 91.12 249 VAL A CA 1
ATOM 1863 C C . VAL A 1 249 ? -15.579 7.920 11.035 1.00 91.12 249 VAL A C 1
ATOM 1865 O O . VAL A 1 249 ? -15.988 9.066 11.119 1.00 91.12 249 VAL A O 1
ATOM 1868 N N . TRP A 1 250 ? -14.857 7.476 9.994 1.00 90.25 250 TRP A N 1
ATOM 1869 C CA . TRP A 1 250 ? -14.399 8.274 8.827 1.00 90.25 250 TRP A CA 1
ATOM 1870 C C . TRP A 1 250 ? -14.917 7.765 7.463 1.00 90.25 250 TRP A C 1
ATOM 1872 O O . TRP A 1 250 ? -14.338 8.064 6.422 1.00 90.25 250 TRP A O 1
ATOM 1882 N N . ALA A 1 251 ? -15.904 6.865 7.493 1.00 85.88 251 ALA A N 1
ATOM 1883 C CA . ALA A 1 251 ? -16.713 6.381 6.363 1.00 85.88 251 ALA A CA 1
ATOM 1884 C C . ALA A 1 251 ? -17.556 5.189 6.840 1.00 85.88 251 ALA A C 1
ATOM 1886 O O . ALA A 1 251 ? -18.764 5.118 6.637 1.00 85.88 251 ALA A O 1
ATOM 1887 N N . GLN A 1 252 ? -16.891 4.242 7.503 1.00 87.12 252 GLN A N 1
ATOM 1888 C CA . GLN A 1 252 ? -17.454 3.010 8.049 1.00 87.12 252 GLN A CA 1
ATOM 1889 C C . GLN A 1 252 ? -16.688 2.650 9.324 1.00 87.12 252 GLN A C 1
ATOM 1891 O O . GLN A 1 252 ? -15.463 2.811 9.375 1.00 87.12 252 GLN A O 1
ATOM 1896 N N . CYS A 1 253 ? -17.392 2.177 10.352 1.00 85.94 253 CYS A N 1
ATOM 1897 C CA . CYS A 1 253 ? -16.754 1.681 11.566 1.00 85.94 253 CYS A CA 1
ATOM 1898 C C . CYS A 1 253 ? -15.840 0.499 11.215 1.00 85.94 253 CYS A C 1
ATOM 1900 O O . CYS A 1 253 ? -16.283 -0.451 10.579 1.00 85.94 253 CYS A O 1
ATOM 1902 N N . ALA A 1 254 ? -14.572 0.545 11.625 1.00 83.56 254 ALA A N 1
ATOM 1903 C CA . ALA A 1 254 ? -13.606 -0.503 11.292 1.00 83.56 254 ALA A CA 1
ATOM 1904 C C . ALA A 1 254 ? -13.807 -1.819 12.070 1.00 83.56 254 ALA A C 1
ATOM 1906 O O . ALA A 1 254 ? -13.214 -2.822 11.693 1.00 83.56 254 ALA A O 1
ATOM 1907 N N . PHE A 1 255 ? -14.621 -1.798 13.130 1.00 83.94 255 PHE A N 1
ATOM 1908 C CA . PHE A 1 255 ? -14.894 -2.946 14.003 1.00 83.94 255 PHE A CA 1
ATOM 1909 C C . PHE A 1 255 ? -16.281 -3.529 13.731 1.00 83.94 255 PHE A C 1
ATOM 1911 O O . PHE A 1 255 ? -16.429 -4.693 13.388 1.00 83.94 255 PHE A O 1
ATOM 1918 N N . CYS A 1 256 ? -17.321 -2.697 13.832 1.00 80.75 256 CYS A N 1
ATOM 1919 C CA . CYS A 1 256 ? -18.698 -3.137 13.610 1.00 80.75 256 CYS A CA 1
ATOM 1920 C C . CYS A 1 256 ? -19.075 -3.198 12.124 1.00 80.75 256 CYS A C 1
ATOM 1922 O O . CYS A 1 256 ? -20.171 -3.642 11.804 1.00 80.75 256 CYS A O 1
ATOM 1924 N N . HIS A 1 257 ? -18.239 -2.664 11.223 1.00 81.38 257 HIS A N 1
ATOM 1925 C CA . HIS A 1 257 ? -18.533 -2.513 9.792 1.00 81.38 257 HIS A CA 1
ATOM 1926 C C . HIS A 1 257 ? -19.843 -1.762 9.484 1.00 81.38 257 HIS A C 1
ATOM 1928 O O . HIS A 1 257 ? -20.310 -1.738 8.348 1.00 81.38 257 HIS A O 1
ATOM 1934 N N . LEU A 1 258 ? -20.413 -1.067 10.470 1.00 78.38 258 LEU A N 1
ATOM 1935 C CA . LEU A 1 258 ? -21.583 -0.223 10.286 1.00 78.38 258 LEU A CA 1
ATOM 1936 C C . LEU A 1 258 ? -21.168 1.115 9.676 1.00 78.38 258 LEU A C 1
ATOM 1938 O O . LEU A 1 258 ? -20.254 1.792 10.158 1.00 78.38 258 LEU A O 1
ATOM 1942 N N . THR A 1 259 ? -21.859 1.509 8.614 1.00 76.31 259 THR A N 1
ATOM 1943 C CA . THR A 1 259 ? -21.824 2.882 8.114 1.00 76.31 259 THR A CA 1
ATOM 1944 C C . THR A 1 259 ? -22.650 3.737 9.074 1.00 76.31 259 THR A C 1
ATOM 1946 O O . THR A 1 259 ? -23.774 3.345 9.402 1.00 76.31 259 THR A O 1
ATOM 1949 N N . PRO A 1 260 ? -22.135 4.880 9.560 1.00 66.50 260 PRO A N 1
ATOM 1950 C CA . PRO A 1 260 ? -22.945 5.769 10.371 1.00 66.50 260 PRO A CA 1
ATOM 1951 C C . PRO A 1 260 ? -24.159 6.166 9.524 1.00 66.50 260 PRO A C 1
ATOM 1953 O O . PRO A 1 260 ? -23.996 6.404 8.319 1.00 66.50 260 PRO A O 1
ATOM 1956 N N . PRO A 1 261 ? -25.377 6.202 10.094 1.00 68.25 261 PRO A N 1
ATOM 1957 C CA . PRO A 1 261 ? -26.516 6.725 9.360 1.00 68.25 261 PRO A CA 1
ATOM 1958 C C . PRO A 1 261 ? -26.100 8.109 8.882 1.00 68.25 261 PRO A C 1
ATOM 1960 O O . PRO A 1 261 ? -25.738 8.954 9.704 1.00 68.25 261 PRO A O 1
ATOM 1963 N N . ARG A 1 262 ? -26.047 8.317 7.557 1.00 59.62 262 ARG A N 1
ATOM 1964 C CA . ARG A 1 262 ? -25.706 9.634 7.021 1.00 59.62 262 ARG A CA 1
ATOM 1965 C C . ARG A 1 262 ? -26.635 10.605 7.739 1.00 59.62 262 ARG A C 1
ATOM 1967 O O . ARG A 1 262 ? -27.853 10.426 7.696 1.00 59.62 262 ARG A O 1
ATOM 1974 N N . LEU A 1 263 ? -26.080 11.610 8.408 1.00 50.69 263 LEU A N 1
ATOM 1975 C CA . LEU A 1 263 ? -26.853 12.635 9.116 1.00 50.69 263 LEU A CA 1
ATOM 1976 C C . LEU A 1 263 ? -27.749 13.460 8.162 1.00 50.69 263 LEU A C 1
ATOM 1978 O O . LEU A 1 263 ? -28.296 14.481 8.555 1.00 50.69 263 LEU A O 1
ATOM 1982 N N . THR A 1 264 ? -27.937 13.031 6.911 1.00 46.78 264 THR A N 1
ATOM 1983 C CA . THR A 1 264 ? -28.735 13.700 5.893 1.00 46.78 264 THR A CA 1
ATOM 1984 C C . THR A 1 264 ? -30.244 13.647 6.110 1.00 46.78 264 THR A C 1
ATOM 1986 O O . THR A 1 264 ? -30.924 14.352 5.375 1.00 46.78 264 THR A O 1
ATOM 1989 N N . HIS A 1 265 ? -30.812 12.905 7.073 1.00 46.47 265 HIS A N 1
ATOM 1990 C CA . HIS A 1 265 ? -32.277 12.939 7.264 1.00 46.47 265 HIS A CA 1
ATOM 1991 C C . HIS A 1 265 ? -32.822 12.550 8.650 1.00 46.47 265 HIS A C 1
ATOM 1993 O O . HIS A 1 265 ? -33.937 12.055 8.756 1.00 46.47 265 HIS A O 1
ATOM 1999 N N . TRP A 1 266 ? -32.087 12.822 9.733 1.00 48.09 266 TRP A N 1
ATOM 2000 C CA . TRP A 1 266 ? -32.687 12.856 11.082 1.00 48.09 266 TRP A CA 1
ATOM 2001 C C . TRP A 1 266 ? -33.082 14.280 11.502 1.00 48.09 266 TRP A C 1
ATOM 2003 O O . TRP A 1 266 ? -33.229 14.573 12.688 1.00 48.09 266 TRP A O 1
ATOM 2013 N N . MET A 1 267 ? -33.311 15.173 10.529 1.00 45.28 267 MET A N 1
ATOM 2014 C CA . MET A 1 267 ? -34.205 16.301 10.765 1.00 45.28 267 MET A CA 1
ATOM 2015 C C . MET A 1 267 ? -35.608 15.729 10.960 1.00 45.28 267 MET A C 1
ATOM 2017 O O . MET A 1 267 ? -36.315 15.415 10.010 1.00 45.28 267 MET A O 1
ATOM 2021 N N . SER A 1 268 ? -35.978 15.611 12.231 1.00 52.09 268 SER A N 1
ATOM 2022 C CA . SER A 1 268 ? -37.358 15.789 12.661 1.00 52.09 268 SER A CA 1
ATOM 2023 C C . SER A 1 268 ? -38.322 14.697 12.195 1.00 52.09 268 SER A C 1
ATOM 2025 O O . SER A 1 268 ? -39.262 14.963 11.449 1.00 52.09 268 SER A O 1
ATOM 2027 N N . VAL A 1 269 ? -38.231 13.501 12.785 1.00 52.66 269 VAL A N 1
ATOM 2028 C CA . VAL A 1 269 ? -39.493 12.828 13.127 1.00 52.66 269 VAL A CA 1
ATOM 2029 C C . VAL A 1 269 ? -40.155 13.724 14.176 1.00 52.66 269 VAL A C 1
ATOM 2031 O O . VAL A 1 269 ? -39.891 13.607 15.371 1.00 52.66 269 VAL A O 1
ATOM 2034 N N . GLN A 1 270 ? -40.940 14.708 13.723 1.00 55.03 270 GLN A N 1
ATOM 2035 C CA . GLN A 1 270 ? -41.913 15.365 14.582 1.00 55.03 270 GLN A CA 1
ATOM 2036 C C . GLN A 1 270 ? -42.861 14.260 15.028 1.00 55.03 270 GLN A C 1
ATOM 2038 O O . GLN A 1 270 ? -43.686 13.802 14.243 1.00 55.03 270 GLN A O 1
ATOM 2043 N N . VAL A 1 271 ? -42.712 13.791 16.265 1.00 60.94 271 VAL A N 1
ATOM 2044 C CA . VAL A 1 271 ? -43.751 12.982 16.897 1.00 60.94 271 VAL A CA 1
ATOM 2045 C C . VAL A 1 271 ? -44.984 13.886 16.969 1.00 60.94 271 VAL A C 1
ATOM 2047 O O . VAL A 1 271 ? -44.927 14.908 17.664 1.00 60.94 271 VAL A O 1
ATOM 2050 N N . PRO A 1 272 ? -46.076 13.591 16.241 1.00 59.47 272 PRO A N 1
ATOM 2051 C CA . PRO A 1 272 ? -47.267 14.423 16.293 1.00 59.47 272 PRO A CA 1
ATOM 2052 C C . PRO A 1 272 ? -47.775 14.447 17.737 1.00 59.47 272 PRO A C 1
ATOM 2054 O O . PRO A 1 272 ? -48.065 13.400 18.310 1.00 59.47 272 PRO A O 1
ATOM 2057 N N . GLY A 1 273 ? -47.843 15.634 18.341 1.00 72.00 273 GLY A N 1
ATOM 2058 C CA . GLY A 1 273 ? -48.408 15.827 19.681 1.00 72.00 273 GLY A CA 1
ATOM 2059 C C . GLY A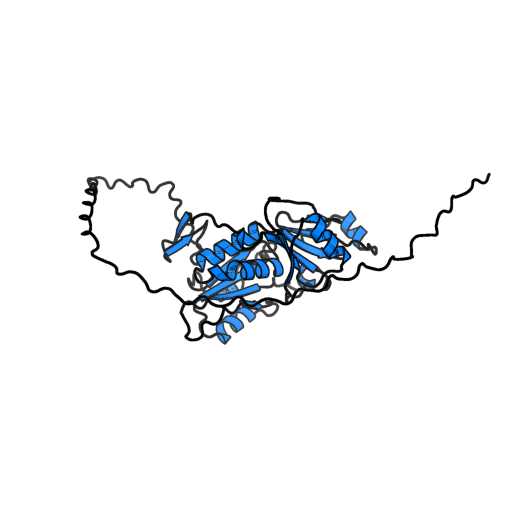 1 273 ? -47.413 16.019 20.829 1.00 72.00 273 GLY A C 1
ATOM 2060 O O . GLY A 1 273 ? -47.858 16.302 21.938 1.00 72.00 273 GLY A O 1
ATOM 2061 N N . VAL A 1 274 ? -46.096 15.948 20.603 1.00 67.19 274 VAL A N 1
ATOM 2062 C CA . VAL A 1 274 ? -45.114 16.366 21.622 1.00 67.19 274 VAL A CA 1
ATOM 2063 C C . VAL A 1 274 ? -44.639 17.774 21.284 1.00 67.19 274 VAL A C 1
ATOM 2065 O O . VAL A 1 274 ? -43.877 17.977 20.339 1.00 67.19 274 VAL A O 1
ATOM 2068 N N . ALA A 1 275 ? -45.124 18.766 22.034 1.00 66.06 275 ALA A N 1
ATOM 2069 C CA . ALA A 1 275 ? -44.636 20.133 21.913 1.00 66.06 275 ALA A CA 1
ATOM 2070 C C . ALA A 1 275 ? -43.113 20.152 22.153 1.00 66.06 275 ALA A C 1
ATOM 2072 O O . ALA A 1 275 ? -42.641 19.504 23.092 1.00 66.06 275 ALA A O 1
ATOM 2073 N N . PRO A 1 276 ? -42.329 20.861 21.322 1.00 56.69 276 PRO A N 1
ATOM 2074 C CA . PRO A 1 276 ? -40.892 20.950 21.516 1.00 56.69 276 PRO A CA 1
ATOM 2075 C C . PRO A 1 276 ? -40.610 21.567 22.888 1.00 56.69 276 PRO A C 1
ATOM 2077 O O . PRO A 1 276 ? -40.999 22.701 23.163 1.00 56.69 276 PRO A O 1
ATOM 2080 N N . VAL A 1 277 ? -39.929 20.814 23.754 1.00 70.94 277 VAL A N 1
ATOM 2081 C CA . VAL A 1 277 ? -39.348 21.364 24.979 1.00 70.94 277 VAL A CA 1
ATOM 2082 C C . VAL A 1 277 ? -38.234 22.296 24.528 1.00 70.94 277 VAL A C 1
ATOM 2084 O O . VAL A 1 277 ? -37.174 21.842 24.104 1.00 70.94 277 VAL A O 1
ATOM 2087 N N . ILE A 1 278 ? -38.501 23.600 24.545 1.00 69.50 278 ILE A N 1
ATOM 2088 C CA . ILE A 1 278 ? -37.487 24.623 24.307 1.00 69.50 278 ILE A CA 1
ATOM 2089 C C . ILE A 1 278 ? -36.487 24.494 25.463 1.00 69.50 278 ILE A C 1
ATOM 2091 O O . ILE A 1 278 ? -36.885 24.719 26.608 1.00 69.50 278 ILE A O 1
ATOM 2095 N N . PRO A 1 279 ? -35.222 24.104 25.221 1.00 54.56 279 PRO A N 1
ATOM 2096 C CA . PRO A 1 279 ? -34.236 24.080 26.284 1.00 54.56 279 PRO A CA 1
ATOM 2097 C C . PRO A 1 279 ? -34.038 25.518 26.764 1.00 54.56 279 PRO A C 1
ATOM 2099 O O . PRO A 1 279 ? -33.579 26.385 26.019 1.00 54.56 279 PRO A O 1
ATOM 2102 N N . THR A 1 280 ? -34.439 25.782 28.004 1.00 70.06 280 THR A N 1
ATOM 2103 C CA . THR A 1 280 ? -34.169 27.040 28.693 1.00 70.06 280 THR A CA 1
ATOM 2104 C C . THR A 1 280 ? -32.660 27.262 28.680 1.00 70.06 280 THR A C 1
ATOM 2106 O O . THR A 1 280 ? -31.899 26.362 29.040 1.00 70.06 280 THR A O 1
ATOM 2109 N N . ALA A 1 281 ? -32.224 28.436 28.218 1.00 65.56 281 ALA A N 1
ATOM 2110 C CA . ALA A 1 281 ? -30.810 28.775 28.137 1.00 65.56 281 ALA A CA 1
ATOM 2111 C C . ALA A 1 281 ? -30.118 28.516 29.492 1.00 65.56 281 ALA A C 1
ATOM 2113 O O . ALA A 1 281 ? -30.676 28.889 30.530 1.00 65.56 281 ALA A O 1
ATOM 2114 N N . PRO A 1 282 ? -28.933 27.877 29.512 1.00 63.12 282 PRO A N 1
ATOM 2115 C CA . PRO A 1 282 ? -28.205 27.659 30.750 1.00 63.12 282 PRO A CA 1
ATOM 2116 C C . PRO A 1 282 ? -27.896 29.011 31.394 1.00 63.12 282 PRO A C 1
ATOM 2118 O O . PRO A 1 282 ? -27.332 29.906 30.763 1.00 63.12 282 PRO A O 1
ATOM 2121 N N . VAL A 1 283 ? -28.292 29.150 32.659 1.00 75.88 283 VAL A N 1
ATOM 2122 C CA . VAL A 1 283 ? -27.930 30.290 33.502 1.00 75.88 283 VAL A CA 1
ATOM 2123 C C . VAL A 1 283 ? -26.398 30.365 33.533 1.00 75.88 283 VAL A C 1
ATOM 2125 O O . VAL A 1 283 ? -25.762 29.353 33.843 1.00 75.88 283 VAL A O 1
ATOM 2128 N N . PRO A 1 284 ? -25.780 31.508 33.185 1.00 67.50 284 PRO A N 1
ATOM 2129 C CA . PRO A 1 284 ? -24.332 31.630 33.226 1.00 67.50 284 PRO A CA 1
ATOM 2130 C C . PRO A 1 284 ? -23.836 31.384 34.660 1.00 67.50 284 PRO A C 1
ATOM 2132 O O . PRO A 1 284 ? -24.453 31.879 35.610 1.00 67.50 284 PRO A O 1
ATOM 2135 N N . PRO A 1 285 ? -22.746 30.621 34.849 1.00 68.56 285 PRO A N 1
ATOM 2136 C CA . PRO A 1 285 ? -22.171 30.425 36.170 1.00 68.56 285 PRO A CA 1
ATOM 2137 C C . PRO A 1 285 ? -21.734 31.774 36.750 1.00 68.56 285 PRO A C 1
ATOM 2139 O O . PRO A 1 285 ? -21.171 32.615 36.047 1.00 68.56 285 PRO A O 1
ATOM 2142 N N . ALA A 1 286 ? -22.009 31.975 38.040 1.00 73.31 286 ALA A N 1
ATOM 2143 C CA . ALA A 1 286 ? -21.562 33.147 38.780 1.00 73.31 286 ALA A CA 1
ATOM 2144 C C . ALA A 1 286 ? -20.035 33.296 38.669 1.00 73.31 286 ALA A C 1
ATOM 2146 O O . ALA A 1 286 ? -19.300 32.313 38.788 1.00 73.31 286 ALA A O 1
ATOM 2147 N N . SER A 1 287 ? -19.573 34.526 38.432 1.00 71.75 287 SER A N 1
ATOM 2148 C CA . SER A 1 287 ? -18.152 34.854 38.319 1.00 71.75 287 SER A CA 1
ATOM 2149 C C . SER A 1 287 ? -17.365 34.320 39.524 1.00 71.75 287 SER A C 1
ATOM 2151 O O . SER A 1 287 ? -17.791 34.537 40.663 1.00 71.75 287 SER A O 1
ATOM 2153 N N . PRO A 1 288 ? -16.219 33.649 39.313 1.00 73.88 288 PRO A N 1
ATOM 2154 C CA . PRO A 1 288 ? -15.377 33.220 40.418 1.00 73.88 288 PRO A CA 1
ATOM 2155 C C . PRO A 1 288 ? -14.827 34.441 41.178 1.00 73.88 288 PRO A C 1
ATOM 2157 O O . PRO A 1 288 ? -14.558 35.479 40.564 1.00 73.88 288 PRO A O 1
ATOM 2160 N N . PRO A 1 289 ? -14.655 34.342 42.509 1.00 71.69 289 PRO A N 1
ATOM 2161 C CA . PRO A 1 289 ? -14.059 35.407 43.304 1.00 71.69 289 PRO A CA 1
ATOM 2162 C C . PRO A 1 289 ? -12.605 35.674 42.870 1.00 71.69 289 PRO A C 1
ATOM 2164 O O . PRO A 1 289 ? -11.923 34.761 42.395 1.00 71.69 289 PRO A O 1
ATOM 2167 N N . PRO A 1 290 ? -12.109 36.914 43.036 1.00 63.28 290 PRO A N 1
ATOM 2168 C CA . PRO A 1 290 ? -10.746 37.274 42.668 1.00 63.28 290 PRO A CA 1
ATOM 2169 C C . PRO A 1 290 ? -9.732 36.444 43.464 1.00 63.28 290 PRO A C 1
ATOM 2171 O O . PRO A 1 290 ? -9.785 36.381 44.693 1.00 63.28 290 PRO A O 1
ATOM 2174 N N . ALA A 1 291 ? -8.802 35.811 42.745 1.00 59.59 291 ALA A N 1
ATOM 2175 C CA . ALA A 1 291 ? -7.718 35.031 43.324 1.00 59.59 291 ALA A CA 1
ATOM 2176 C C . ALA A 1 291 ? -6.822 35.931 44.193 1.00 59.59 291 ALA A C 1
ATOM 2178 O O . ALA A 1 291 ? -6.186 36.865 43.703 1.00 59.59 291 ALA A O 1
ATOM 2179 N N . GLN A 1 292 ? -6.784 35.649 45.494 1.00 53.84 292 GLN A N 1
ATOM 2180 C CA . GLN A 1 292 ? -5.857 36.276 46.426 1.00 53.84 292 GLN A CA 1
ATOM 2181 C C . GLN A 1 292 ? -4.465 35.647 46.287 1.00 53.84 292 GLN A C 1
ATOM 2183 O O . GLN A 1 292 ? -4.306 34.441 46.443 1.00 53.84 292 GLN A O 1
ATOM 2188 N N . GLY A 1 293 ? -3.472 36.503 46.031 1.00 62.38 293 GLY A N 1
ATOM 2189 C CA . GLY A 1 293 ? -2.101 36.399 46.541 1.00 62.38 293 GLY A CA 1
ATOM 2190 C C . GLY A 1 293 ? -1.337 35.104 46.272 1.00 62.38 293 GLY A C 1
ATOM 2191 O O . GLY A 1 293 ? -1.213 34.262 47.155 1.00 62.38 293 GLY A O 1
ATOM 2192 N N . GLN A 1 294 ? -0.707 35.009 45.103 1.00 57.88 294 GLN A N 1
ATOM 2193 C CA . GLN A 1 294 ? 0.351 34.032 44.856 1.00 57.88 294 GLN A CA 1
ATOM 2194 C C . GLN A 1 294 ? 1.713 34.703 45.130 1.00 57.88 294 GLN A C 1
ATOM 2196 O O . GLN A 1 294 ? 2.020 35.709 44.485 1.00 57.88 294 GLN A O 1
ATOM 2201 N N . PRO A 1 295 ? 2.512 34.229 46.106 1.00 66.44 295 PRO A N 1
ATOM 2202 C CA . PRO A 1 295 ? 3.831 34.792 46.386 1.00 66.44 295 PRO A CA 1
ATOM 2203 C C . PRO A 1 295 ? 4.828 34.490 45.249 1.00 66.44 295 PRO A C 1
ATOM 2205 O O . PRO A 1 295 ? 4.653 33.508 44.521 1.00 66.44 295 PRO A O 1
ATOM 2208 N N . PRO A 1 296 ? 5.866 35.331 45.075 1.00 58.47 296 PRO A N 1
ATOM 2209 C CA . PRO A 1 296 ? 6.825 35.209 43.982 1.00 58.47 296 PRO A CA 1
ATOM 2210 C C . PRO A 1 296 ? 7.629 33.908 44.079 1.00 58.47 296 PRO A C 1
ATOM 2212 O O . PRO A 1 296 ? 8.131 33.547 45.141 1.00 58.47 296 PRO A O 1
ATOM 2215 N N . ALA A 1 297 ? 7.741 33.216 42.946 1.00 60.94 297 ALA A N 1
ATOM 2216 C CA . ALA A 1 297 ? 8.523 31.997 42.805 1.00 60.94 297 ALA A CA 1
ATOM 2217 C C . ALA A 1 297 ? 10.031 32.286 42.893 1.00 60.94 297 ALA A C 1
ATOM 2219 O O . ALA A 1 297 ? 10.534 33.212 42.252 1.00 60.94 297 ALA A O 1
ATOM 2220 N N . ASP A 1 298 ? 10.736 31.452 43.659 1.00 65.69 298 ASP A N 1
ATOM 2221 C CA . ASP A 1 298 ? 12.194 31.446 43.777 1.00 65.69 298 ASP A CA 1
ATOM 2222 C C . ASP A 1 298 ? 12.894 31.232 42.418 1.00 65.69 298 ASP A C 1
ATOM 2224 O O . ASP A 1 298 ? 12.445 30.415 41.600 1.00 65.69 298 ASP A O 1
ATOM 2228 N N . PRO A 1 299 ? 14.033 31.905 42.167 1.00 60.66 299 PRO A N 1
ATOM 2229 C CA . PRO A 1 299 ? 14.806 31.721 40.947 1.00 60.66 299 PRO A CA 1
ATOM 2230 C C . PRO A 1 299 ? 15.507 30.353 40.928 1.00 60.66 299 PRO A C 1
ATOM 2232 O O . PRO A 1 299 ? 16.358 30.038 41.759 1.00 60.66 299 PRO A O 1
ATOM 2235 N N . GLN A 1 300 ? 15.171 29.543 39.923 1.00 58.59 300 GLN A N 1
ATOM 2236 C CA . GLN A 1 300 ? 15.840 28.277 39.611 1.00 58.59 300 GLN A CA 1
ATOM 2237 C C . GLN A 1 300 ? 17.317 28.495 39.210 1.00 58.59 300 GLN A C 1
ATOM 2239 O O . GLN A 1 300 ? 17.628 29.446 38.486 1.00 58.59 300 GLN A O 1
ATOM 2244 N N . PRO A 1 301 ? 18.239 27.594 39.603 1.00 55.94 301 PRO A N 1
ATOM 2245 C CA . PRO A 1 301 ? 19.649 27.682 39.246 1.00 55.94 301 PRO A CA 1
ATOM 2246 C C . PRO A 1 301 ? 19.896 27.334 37.770 1.00 55.94 301 PRO A C 1
ATOM 2248 O O . PRO A 1 301 ? 19.461 26.304 37.251 1.00 55.94 301 PRO A O 1
ATOM 2251 N N . VAL A 1 302 ? 20.667 28.197 37.111 1.00 50.06 302 VAL A N 1
ATOM 2252 C CA . VAL A 1 302 ? 21.119 28.078 35.721 1.00 50.06 302 VAL A CA 1
ATOM 2253 C C . VAL 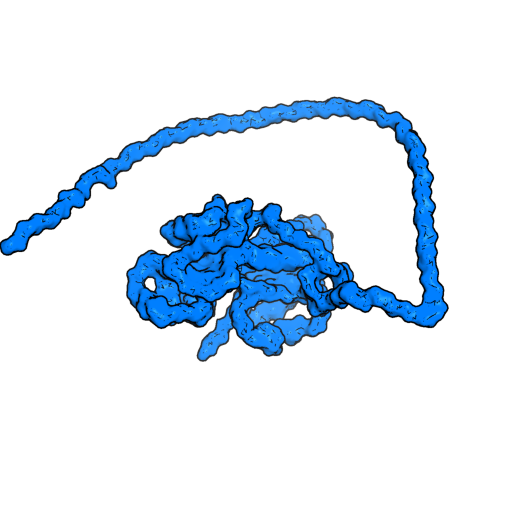A 1 302 ? 21.967 26.810 35.551 1.00 50.06 302 VAL A C 1
ATOM 2255 O O . VAL A 1 302 ? 23.097 26.726 36.037 1.00 50.06 302 VAL A O 1
ATOM 2258 N N . LYS A 1 303 ? 21.442 25.807 34.836 1.00 49.31 303 LYS A N 1
ATOM 2259 C CA . LYS A 1 303 ? 22.228 24.644 34.403 1.00 49.31 303 LYS A CA 1
ATOM 2260 C C . LYS A 1 303 ? 23.203 25.072 33.303 1.00 49.31 303 LYS A C 1
ATOM 2262 O O . LYS A 1 303 ? 22.806 25.578 32.258 1.00 49.31 303 LYS A O 1
ATOM 2267 N N . ARG A 1 304 ? 24.492 24.858 33.574 1.00 46.38 304 ARG A N 1
ATOM 2268 C CA . ARG A 1 304 ? 25.626 25.077 32.667 1.00 46.38 304 ARG A CA 1
ATOM 2269 C C . ARG A 1 304 ? 25.416 24.352 31.334 1.00 46.38 304 ARG A C 1
ATOM 2271 O O . ARG A 1 304 ? 25.159 23.151 31.312 1.00 46.38 304 ARG A O 1
ATOM 2278 N N . ALA A 1 305 ? 25.589 25.091 30.242 1.00 43.38 305 ALA A N 1
ATOM 2279 C CA . ALA A 1 305 ? 25.651 24.558 28.891 1.00 43.38 305 ALA A CA 1
ATOM 2280 C C . ALA A 1 305 ? 26.862 23.623 28.737 1.00 43.38 305 ALA A C 1
ATOM 2282 O O . ALA A 1 305 ? 28.004 24.015 28.984 1.00 43.38 305 ALA A O 1
ATOM 2283 N N . PHE A 1 306 ? 26.602 22.389 28.311 1.00 49.44 306 PHE A N 1
ATOM 2284 C CA . PHE A 1 306 ? 27.614 21.474 27.795 1.00 49.44 306 PHE A CA 1
ATOM 2285 C C . PHE A 1 306 ? 28.074 22.002 26.426 1.00 49.44 306 PHE A C 1
ATOM 2287 O O . PHE A 1 306 ? 27.287 22.056 25.482 1.00 49.44 306 PHE A O 1
ATOM 2294 N N . GLN A 1 307 ? 29.334 22.426 26.317 1.00 46.88 307 GLN A N 1
ATOM 2295 C CA . GLN A 1 307 ? 29.961 22.724 25.028 1.00 46.88 307 GLN A CA 1
ATOM 2296 C C . GLN A 1 307 ? 30.284 21.408 24.314 1.00 46.88 307 GLN A C 1
ATOM 2298 O O . GLN A 1 307 ? 31.069 20.600 24.808 1.00 46.88 307 GLN A O 1
ATOM 2303 N N . LEU A 1 308 ? 29.687 21.201 23.140 1.00 51.16 308 LEU A N 1
ATOM 2304 C CA . LEU A 1 308 ? 30.099 20.155 22.207 1.00 51.16 308 LEU A CA 1
ATOM 2305 C C . LEU A 1 308 ? 31.459 20.522 21.578 1.00 51.16 308 LEU A C 1
ATOM 2307 O O . LEU A 1 308 ? 31.679 21.692 21.245 1.00 51.16 308 LEU A O 1
ATOM 2311 N N . 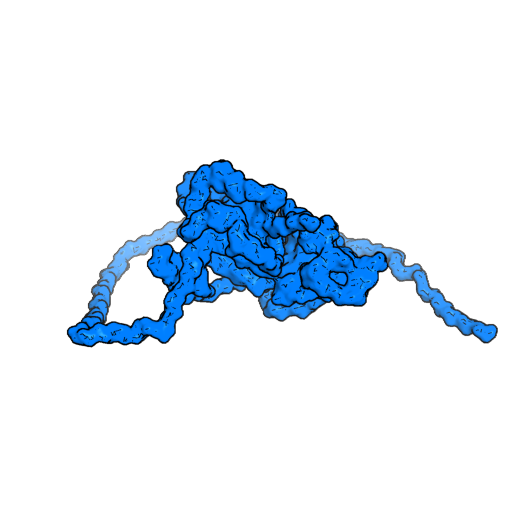PRO A 1 309 ? 32.370 19.555 21.371 1.00 48.19 309 PRO A N 1
ATOM 2312 C CA . PRO A 1 309 ? 33.626 19.801 20.676 1.00 48.19 309 PRO A CA 1
ATOM 2313 C C . PRO A 1 309 ? 33.372 20.184 19.210 1.00 48.19 309 PRO A C 1
ATOM 2315 O O . PRO A 1 309 ? 32.633 19.514 18.489 1.00 48.19 309 PRO A O 1
ATOM 2318 N N . ARG A 1 310 ? 34.011 21.274 18.767 1.00 44.09 310 ARG A N 1
ATOM 2319 C CA . ARG A 1 310 ? 34.029 21.714 17.364 1.00 44.09 310 ARG A CA 1
ATOM 2320 C C . ARG A 1 310 ? 34.584 20.598 16.476 1.00 44.09 310 ARG A C 1
ATOM 2322 O O . ARG A 1 310 ? 35.732 20.188 16.639 1.00 44.09 310 ARG A O 1
ATOM 2329 N N . ALA A 1 311 ? 33.785 20.157 15.508 1.00 48.00 311 ALA A N 1
ATOM 2330 C CA . ALA A 1 311 ? 34.245 19.307 14.421 1.00 48.00 311 ALA A CA 1
ATOM 2331 C C . ALA A 1 311 ? 35.319 20.043 13.599 1.00 48.00 311 ALA A C 1
ATOM 2333 O O . ALA A 1 311 ? 35.138 21.195 13.200 1.00 48.00 311 ALA A O 1
ATOM 2334 N N . ARG A 1 312 ? 36.451 19.369 13.366 1.00 52.88 312 ARG A N 1
ATOM 2335 C CA . ARG A 1 312 ? 37.485 19.792 12.413 1.00 52.88 312 ARG A CA 1
ATOM 2336 C C . ARG A 1 312 ? 36.877 19.861 11.002 1.00 52.88 312 ARG A C 1
ATOM 2338 O O . ARG A 1 312 ? 36.151 18.935 10.639 1.00 52.88 312 ARG A O 1
ATOM 2345 N N . PRO A 1 313 ? 37.191 20.884 10.190 1.00 50.78 313 PRO A N 1
ATOM 2346 C CA . PRO A 1 313 ? 36.804 20.886 8.786 1.00 50.78 313 PRO A CA 1
ATOM 2347 C C . PRO A 1 313 ? 37.470 19.712 8.059 1.00 50.78 313 PRO A C 1
ATOM 2349 O O . PRO A 1 313 ? 38.671 19.473 8.204 1.00 50.78 313 PRO A O 1
ATOM 2352 N N . ALA A 1 314 ? 36.658 18.966 7.310 1.00 50.22 314 ALA A N 1
ATOM 2353 C CA . ALA A 1 314 ? 37.114 17.920 6.412 1.00 50.22 314 ALA A CA 1
ATOM 2354 C C . ALA A 1 314 ? 37.991 18.533 5.311 1.00 50.22 314 ALA A C 1
ATOM 2356 O O . ALA A 1 314 ? 37.664 19.583 4.757 1.00 50.22 314 ALA A O 1
ATOM 2357 N N . ALA A 1 315 ? 39.110 17.873 5.016 1.00 57.28 315 ALA A N 1
ATOM 2358 C CA . ALA A 1 315 ? 39.966 18.217 3.890 1.00 57.28 315 ALA A CA 1
ATOM 2359 C C . ALA A 1 315 ? 39.182 18.100 2.564 1.00 57.28 315 ALA A C 1
ATOM 2361 O O . ALA A 1 315 ? 38.340 17.204 2.441 1.00 57.28 315 ALA A O 1
ATOM 2362 N N . PRO A 1 316 ? 39.440 18.975 1.575 1.00 56.56 316 PRO A N 1
ATOM 2363 C CA . PRO A 1 316 ? 38.821 18.864 0.261 1.00 56.56 316 PRO A CA 1
ATOM 2364 C C . PRO A 1 316 ? 39.248 17.553 -0.428 1.00 56.56 316 PRO A C 1
ATOM 2366 O O . PRO A 1 316 ? 40.388 17.114 -0.250 1.00 56.56 316 PRO A O 1
ATOM 2369 N N . PRO A 1 317 ? 38.354 16.904 -1.195 1.00 57.69 317 PRO A N 1
ATOM 2370 C CA . PRO A 1 317 ? 38.699 15.697 -1.931 1.00 57.69 317 PRO A CA 1
ATOM 2371 C C . PRO A 1 317 ? 39.733 16.009 -3.017 1.00 57.69 317 PRO A C 1
ATOM 2373 O O . PRO A 1 317 ? 39.602 16.984 -3.751 1.00 57.69 317 PRO A O 1
ATOM 2376 N N . ALA A 1 318 ? 40.750 15.151 -3.090 1.00 49.47 318 ALA A N 1
ATOM 2377 C CA . ALA A 1 318 ? 41.773 15.164 -4.120 1.00 49.47 318 ALA A CA 1
ATOM 2378 C C . ALA A 1 318 ? 41.163 14.996 -5.520 1.00 49.47 318 ALA A C 1
ATOM 2380 O O . ALA A 1 318 ? 40.262 14.178 -5.730 1.00 49.47 318 ALA A O 1
ATOM 2381 N N . ASP A 1 319 ? 41.702 15.769 -6.459 1.00 45.03 319 ASP A N 1
ATOM 2382 C CA . ASP A 1 319 ? 41.395 15.736 -7.883 1.00 45.03 319 ASP A CA 1
ATOM 2383 C C . ASP A 1 319 ? 41.504 14.317 -8.459 1.00 45.03 319 ASP A C 1
ATOM 2385 O O . ASP A 1 319 ? 42.468 13.586 -8.228 1.00 45.03 319 ASP A O 1
ATOM 2389 N N . ASN A 1 320 ? 40.485 13.924 -9.220 1.00 48.59 320 ASN A N 1
ATOM 2390 C CA . ASN A 1 320 ? 40.378 12.619 -9.860 1.00 48.59 320 ASN A CA 1
ATOM 2391 C C . ASN A 1 320 ? 40.987 12.690 -11.281 1.00 48.59 320 ASN A C 1
ATOM 2393 O O . ASN A 1 320 ? 40.421 13.382 -12.127 1.00 48.59 320 ASN A O 1
ATOM 2397 N N . PRO A 1 321 ? 42.099 11.995 -11.594 1.00 49.47 321 PRO A N 1
ATOM 2398 C CA . PRO A 1 321 ? 42.852 12.192 -12.840 1.00 49.47 321 PRO A CA 1
ATOM 2399 C C . PRO A 1 321 ? 42.335 11.388 -14.052 1.00 49.47 321 PRO A C 1
ATOM 2401 O O . PRO A 1 321 ? 43.067 11.189 -15.018 1.00 49.47 321 PRO A O 1
ATOM 2404 N N . TRP A 1 322 ? 41.082 10.927 -14.056 1.00 44.59 322 TRP A N 1
ATOM 2405 C CA . TRP A 1 322 ? 40.544 10.074 -15.128 1.00 44.59 322 TRP A CA 1
ATOM 2406 C C . TRP A 1 322 ? 39.542 10.796 -16.034 1.00 44.59 322 TRP A C 1
ATOM 2408 O O . TRP A 1 322 ? 38.400 10.371 -16.169 1.00 44.59 322 TRP A O 1
ATOM 2418 N N . LEU A 1 323 ? 39.975 11.881 -16.678 1.00 45.59 323 LEU A N 1
ATOM 2419 C CA . LEU A 1 323 ? 39.275 12.506 -17.809 1.00 45.59 323 LEU A CA 1
ATOM 2420 C C . LEU A 1 323 ? 40.294 13.094 -18.796 1.00 45.59 323 LEU A C 1
ATOM 2422 O O . LEU A 1 323 ? 40.492 14.299 -18.851 1.00 45.59 323 LEU A O 1
ATOM 2426 N N . ALA A 1 324 ? 40.949 12.237 -19.578 1.00 45.28 324 ALA A N 1
ATOM 2427 C CA . ALA A 1 324 ? 41.521 12.611 -20.873 1.00 45.28 324 ALA A CA 1
ATOM 2428 C C . ALA A 1 324 ? 41.943 11.344 -21.620 1.00 45.28 324 ALA A C 1
ATOM 2430 O O . ALA A 1 324 ? 42.966 10.749 -21.300 1.00 45.28 324 ALA A O 1
ATOM 2431 N N . THR A 1 325 ? 41.134 10.906 -22.584 1.00 42.00 325 THR A N 1
ATOM 2432 C CA . THR A 1 325 ? 41.551 10.293 -23.862 1.00 42.00 325 THR A CA 1
ATOM 2433 C C . THR A 1 325 ? 40.314 9.720 -24.541 1.00 42.00 325 THR A C 1
ATOM 2435 O O . THR A 1 325 ? 39.653 8.839 -23.999 1.00 42.00 325 THR A O 1
ATOM 2438 N N . GLY A 1 326 ? 39.991 10.218 -25.736 1.00 37.75 326 GLY A N 1
ATOM 2439 C CA . GLY A 1 326 ? 38.953 9.583 -26.542 1.00 37.75 326 GLY A CA 1
ATOM 2440 C C . GLY A 1 326 ? 38.305 10.396 -27.655 1.00 37.75 326 GLY A C 1
ATOM 2441 O O . GLY A 1 326 ? 37.205 10.027 -28.042 1.00 37.75 326 GLY A O 1
ATOM 2442 N N . ASP A 1 327 ? 38.941 11.441 -28.189 1.00 41.75 327 ASP A N 1
ATOM 2443 C CA . ASP A 1 327 ? 38.553 11.978 -29.498 1.00 41.75 327 ASP A CA 1
ATOM 2444 C C . ASP A 1 327 ? 39.151 11.081 -30.592 1.00 41.75 327 ASP A C 1
ATOM 2446 O O . ASP A 1 327 ? 40.369 11.021 -30.783 1.00 41.75 327 ASP A O 1
ATOM 2450 N N . ARG A 1 328 ? 38.292 10.348 -31.304 1.00 48.88 328 ARG A N 1
ATOM 2451 C CA . ARG A 1 328 ? 38.598 9.789 -32.627 1.00 48.88 328 ARG A CA 1
ATOM 2452 C C . ARG A 1 328 ? 37.426 10.069 -33.556 1.00 48.88 328 ARG A C 1
ATOM 2454 O O . ARG A 1 328 ? 36.406 9.386 -33.509 1.00 48.88 328 ARG A O 1
ATOM 2461 N N . SER A 1 329 ? 37.620 11.063 -34.413 1.00 42.78 329 SER A N 1
ATOM 2462 C CA . SER A 1 329 ? 36.850 11.274 -35.636 1.00 42.78 329 SER A CA 1
ATOM 2463 C C . SER A 1 329 ? 36.927 10.040 -36.547 1.00 42.78 329 SER A C 1
ATOM 2465 O O . SER A 1 329 ? 38.013 9.467 -36.687 1.00 42.78 329 SER A O 1
ATOM 2467 N N . PRO A 1 330 ? 35.837 9.641 -37.221 1.00 54.59 330 PRO A N 1
ATOM 2468 C CA . PRO A 1 330 ? 35.924 8.764 -38.375 1.00 54.59 330 PRO A CA 1
ATOM 2469 C C . PRO A 1 330 ? 36.295 9.591 -39.609 1.00 54.59 330 PRO A C 1
ATOM 2471 O O . PRO A 1 330 ? 35.638 10.579 -39.931 1.00 54.59 330 PRO A O 1
ATOM 2474 N N . GLY A 1 331 ? 37.385 9.188 -40.260 1.00 45.69 331 GLY A N 1
ATOM 2475 C CA . GLY A 1 331 ? 37.814 9.718 -41.545 1.00 45.69 331 GLY A CA 1
ATOM 2476 C C . GLY A 1 331 ? 36.980 9.167 -42.697 1.00 45.69 331 GLY A C 1
ATOM 2477 O O . GLY A 1 331 ? 36.571 8.005 -42.694 1.00 45.69 331 GLY A O 1
ATOM 2478 N N . ASP A 1 332 ? 36.784 10.040 -43.678 1.00 52.31 332 ASP A N 1
ATOM 2479 C CA . ASP A 1 332 ? 36.344 9.741 -45.031 1.00 52.31 332 ASP A CA 1
ATOM 2480 C C . ASP A 1 332 ? 37.280 8.741 -45.725 1.00 52.31 332 ASP A C 1
ATOM 2482 O O . ASP A 1 332 ? 38.503 8.896 -45.706 1.00 52.31 332 ASP A O 1
ATOM 2486 N N . ALA A 1 333 ? 36.697 7.771 -46.427 1.00 49.34 333 ALA A N 1
ATOM 2487 C CA . ALA A 1 333 ? 37.335 7.113 -47.559 1.00 49.34 333 ALA A CA 1
ATOM 2488 C C . ALA A 1 333 ? 36.276 6.773 -48.616 1.00 49.34 333 ALA A C 1
ATOM 2490 O O . ALA A 1 333 ? 35.269 6.123 -48.327 1.00 49.34 333 ALA A O 1
ATOM 2491 N N . ARG A 1 334 ? 36.534 7.277 -49.826 1.00 54.47 334 ARG A N 1
ATOM 2492 C CA . ARG A 1 334 ? 36.039 6.747 -51.097 1.00 54.47 334 ARG A CA 1
ATOM 2493 C C . ARG A 1 334 ? 36.727 5.424 -51.411 1.00 54.47 334 ARG A C 1
ATOM 2495 O O . ARG A 1 334 ? 37.893 5.276 -50.982 1.00 54.47 334 ARG A O 1
#

Organism: NCBI:txid1849103

pLDDT: mean 72.62, std 17.62, range [35.47, 94.44]

Secondary structure (DSSP, 8-state):
----PPPEEEEE---S--TT-PPP-EEEE---STTHHHHHHHHTT---SEEEEEE-SS--TTTTTT-HHHHHS-TT-TTEEEEEESS-HHHHHHHHHHHGGGTTSHHHHHHHHHHHHHTSEEEEEES--TT--SSPPPHHHHHHTTS--TT-EEEEEESS-EEESS-----S-TTS-EEEEESS---HHHHHHHHHHHT-SEEEE----S-HHHHHS-TT-EEEEEEE-GGG-PPPPPSEE-TTT--EESSS-TTT-PPPPPTTS-S----TT------PPPPPPPPPPPPP-PPPPPPPP-PPP-PPPPPPPPPPPPP---------PPPP--